Protein AF-K2MQK2-F1 (afdb_monomer)

Foldseek 3Di:
DDPDPDWDKDWDWDADPDPRDIDIDIDTPVVVVVVVVVLVVLLVQVLVCQQQVDCPPPGPDNCVVLPVDPGRDDPVPPDWGFWQDDDDQWRATSSNDFIKGWWDDWDQDPVRNIDIDFDDPGTDIGGDQDDPPPDRPNVCVVAWDKDKDKDFAADQDPDDWDFDDFQFDPDPVSHTAWGWTAHNQQWIFIDHPPGDDTDPDGHDHGDIWMWMWIDHNVDTFIDINNPTPPD

Mean predicted aligned error: 7.75 Å

Nearest PDB structures (foldseek):
  1wcs-assembly1_A  TM=8.989E-01  e=2.215E-12  Trypanosoma rangeli
  1n1y-assembly1_A  TM=8.918E-01  e=2.215E-12  Trypanosoma rangeli
  2fhr-assembly1_A  TM=9.034E-01  e=7.744E-12  Trypanosoma rangeli
  1ms5-assembly1_A  TM=8.932E-01  e=1.409E-11  Trypanosoma cruzi
  1ms5-assembly2_B  TM=8.802E-01  e=1.659E-11  Trypanosoma cruzi

InterPro domains:
  IPR013320 Concanavalin A-like lectin/glucanase domain superfamily [SSF49899] (69-225)
  IPR036278 Sialidase superfamily [SSF50939] (5-59)
  IPR055239 Trans-sialidase, C-terminal domain [PF22925] (74-229)

Solvent-accessible surface area (backbone atoms only — not comparable to full-atom values): 13869 Å² total; per-residue (Å²): 132,90,85,86,76,90,76,53,71,51,76,44,83,43,74,48,81,90,84,77,47,72,46,81,46,79,44,77,37,63,72,57,48,55,51,49,52,53,51,54,48,49,45,55,47,51,44,55,28,35,49,56,24,45,89,72,62,89,59,96,48,57,37,30,84,59,54,72,37,92,45,65,39,86,54,84,90,62,77,71,44,76,38,58,50,63,56,98,49,38,39,35,25,75,66,70,62,74,52,24,45,47,37,64,45,66,43,77,40,92,93,35,62,36,41,73,47,64,49,70,87,72,29,48,74,46,71,74,46,65,93,55,77,96,59,49,92,42,56,59,61,84,56,46,44,75,50,76,47,79,46,63,48,78,71,74,46,92,69,62,69,43,83,74,52,70,46,61,46,97,50,99,78,49,46,70,54,35,36,38,26,38,31,58,89,29,29,35,31,51,43,28,97,89,38,89,51,77,45,91,53,73,62,56,76,71,43,77,42,44,40,36,45,34,39,46,92,87,49,74,46,49,30,50,71,85,44,74,53,79,124

Structure (mmCIF, N/CA/C/O backbone):
data_AF-K2MQK2-F1
#
_entry.id   AF-K2MQK2-F1
#
loop_
_atom_site.group_PDB
_atom_site.id
_atom_site.type_symbol
_atom_site.label_atom_id
_atom_site.label_alt_id
_atom_site.label_comp_id
_atom_site.label_asym_id
_atom_site.label_entity_id
_atom_site.label_seq_id
_atom_site.pdbx_PDB_ins_code
_atom_site.Cartn_x
_atom_site.Cartn_y
_atom_site.Cartn_z
_atom_site.occupancy
_atom_site.B_iso_or_equiv
_atom_site.auth_seq_id
_atom_site.auth_comp_id
_atom_site.auth_asym_id
_atom_site.auth_atom_id
_atom_site.pdbx_PDB_model_num
ATOM 1 N N . MET A 1 1 ? 8.437 -21.815 -26.701 1.00 40.88 1 MET A N 1
ATOM 2 C CA . MET A 1 1 ? 9.312 -20.717 -27.166 1.00 40.88 1 MET A CA 1
ATOM 3 C C . MET A 1 1 ? 10.737 -21.080 -26.789 1.00 40.88 1 MET A C 1
ATOM 5 O O . MET A 1 1 ? 10.954 -21.459 -25.647 1.00 40.88 1 MET A O 1
ATOM 9 N N . GLN A 1 2 ? 11.667 -21.089 -27.746 1.00 38.69 2 GLN A N 1
ATOM 10 C CA . GLN A 1 2 ? 13.080 -21.373 -27.474 1.00 38.69 2 GLN A CA 1
ATOM 11 C C . GLN A 1 2 ? 13.675 -20.199 -26.679 1.00 38.69 2 GLN A C 1
ATOM 13 O O . GLN A 1 2 ? 13.855 -19.118 -27.234 1.00 38.69 2 GLN A O 1
ATOM 18 N N . SER A 1 3 ? 13.936 -20.394 -25.384 1.00 54.84 3 SER A N 1
ATOM 19 C CA . SER A 1 3 ? 14.594 -19.396 -24.534 1.00 54.84 3 SER A CA 1
ATOM 20 C C . SER A 1 3 ? 16.089 -19.357 -24.852 1.00 54.84 3 SER A C 1
ATOM 22 O O . SER A 1 3 ? 16.749 -20.396 -24.784 1.00 54.84 3 SER A O 1
ATOM 24 N N . GLY A 1 4 ? 16.634 -18.183 -25.176 1.00 57.72 4 GLY A N 1
ATOM 25 C CA . GLY A 1 4 ? 18.089 -18.018 -25.317 1.00 57.72 4 GLY A CA 1
ATOM 26 C C . GLY A 1 4 ? 18.566 -16.852 -26.186 1.00 57.72 4 GLY A C 1
ATOM 27 O O . GLY A 1 4 ? 19.713 -16.448 -26.048 1.00 57.72 4 GLY A O 1
ATOM 28 N N . ASN A 1 5 ? 17.708 -16.277 -27.038 1.00 64.31 5 ASN A N 1
ATOM 29 C CA . ASN A 1 5 ? 18.081 -15.189 -27.962 1.00 64.31 5 ASN A CA 1
ATOM 30 C C . ASN A 1 5 ? 17.196 -13.936 -27.839 1.00 64.31 5 ASN A C 1
ATOM 32 O O . ASN A 1 5 ? 17.118 -13.130 -28.765 1.00 64.31 5 ASN A O 1
ATOM 36 N N . GLU A 1 6 ? 16.521 -13.758 -26.705 1.00 74.88 6 GLU A N 1
ATOM 37 C CA . GLU A 1 6 ? 15.695 -12.577 -26.448 1.00 74.88 6 GLU A CA 1
ATOM 38 C C . GLU A 1 6 ? 16.598 -11.345 -26.299 1.00 74.88 6 GLU A C 1
ATOM 40 O O . GLU A 1 6 ? 17.294 -11.176 -25.298 1.00 74.88 6 GLU A O 1
ATOM 45 N N . LYS A 1 7 ? 16.606 -10.493 -27.325 1.00 85.88 7 LYS A N 1
ATOM 46 C CA . LYS A 1 7 ? 17.333 -9.223 -27.348 1.00 85.88 7 LYS A CA 1
ATOM 47 C C . LYS A 1 7 ? 16.320 -8.091 -27.421 1.00 85.88 7 LYS A C 1
ATOM 49 O O . LYS A 1 7 ? 15.425 -8.126 -28.260 1.00 85.88 7 LYS A O 1
ATOM 54 N N . LEU A 1 8 ? 16.490 -7.081 -26.574 1.00 90.81 8 LEU A N 1
ATOM 55 C CA . LEU A 1 8 ? 15.747 -5.830 -26.671 1.00 90.81 8 LEU A CA 1
ATOM 56 C C . LEU A 1 8 ? 16.677 -4.749 -27.206 1.00 90.81 8 LEU A C 1
ATOM 58 O O . LEU A 1 8 ? 17.785 -4.553 -26.698 1.00 90.81 8 LEU A O 1
ATOM 62 N N . SER A 1 9 ? 16.199 -4.043 -28.217 1.00 92.31 9 SER A N 1
ATOM 63 C CA . SER A 1 9 ? 16.873 -2.892 -28.792 1.00 92.31 9 SER A CA 1
ATOM 64 C C . SER A 1 9 ? 15.888 -1.747 -28.908 1.00 92.31 9 SER A C 1
ATOM 66 O O . SER A 1 9 ? 14.716 -1.964 -29.208 1.00 92.31 9 SER A O 1
ATOM 68 N N . VAL A 1 10 ? 16.380 -0.533 -28.694 1.00 93.81 10 VAL A N 1
ATOM 69 C CA . VAL A 1 10 ? 15.631 0.695 -28.957 1.00 93.81 10 VAL A CA 1
ATOM 70 C C . VAL A 1 10 ? 16.298 1.442 -30.103 1.00 93.81 10 VAL A C 1
ATOM 72 O O . VAL A 1 10 ? 17.527 1.518 -30.163 1.00 93.81 10 VAL A O 1
ATOM 75 N N . LEU A 1 11 ? 15.483 1.967 -31.013 1.00 95.44 11 LEU A N 1
ATOM 76 C CA . LEU A 1 11 ? 15.891 2.906 -32.050 1.00 95.44 11 LEU A CA 1
ATOM 77 C C . LEU A 1 11 ? 15.248 4.247 -31.709 1.00 95.44 11 LEU A C 1
ATOM 79 O O . LEU A 1 11 ? 14.024 4.319 -31.622 1.00 95.44 11 LEU A O 1
ATOM 83 N N . TYR A 1 12 ? 16.052 5.279 -31.478 1.00 93.12 12 TYR A N 1
ATOM 84 C CA . TYR A 1 12 ? 15.538 6.600 -31.125 1.00 93.12 12 TYR A CA 1
ATOM 85 C C . TYR A 1 12 ? 16.256 7.712 -31.885 1.00 93.12 12 TYR A C 1
ATOM 87 O O . TYR A 1 12 ? 17.397 7.560 -32.330 1.00 93.12 12 TYR A O 1
ATOM 95 N N . GLU A 1 13 ? 15.557 8.832 -32.039 1.00 93.50 13 GLU A N 1
ATOM 96 C CA . GLU A 1 13 ? 16.098 10.049 -32.628 1.00 93.50 13 GLU A CA 1
ATOM 97 C C . GLU A 1 13 ? 17.027 10.745 -31.639 1.00 93.50 13 GLU A C 1
ATOM 99 O O . GLU A 1 13 ? 16.679 10.993 -30.485 1.00 93.50 13 GLU A O 1
ATOM 104 N N . ASN A 1 14 ? 18.213 11.103 -32.105 1.00 89.31 14 ASN A N 1
ATOM 105 C CA . ASN A 1 14 ? 19.164 11.901 -31.364 1.00 89.31 14 ASN A CA 1
ATOM 106 C C . ASN A 1 14 ? 19.427 13.191 -32.143 1.00 89.31 14 ASN A C 1
ATOM 108 O O . ASN A 1 14 ? 19.855 13.186 -33.299 1.00 89.31 14 ASN A O 1
ATOM 112 N N . LYS A 1 15 ? 19.113 14.317 -31.508 1.00 88.62 15 LYS A N 1
ATOM 113 C CA . LYS A 1 15 ? 19.290 15.633 -32.108 1.00 88.62 15 LYS A CA 1
ATOM 114 C C . LYS A 1 15 ? 20.768 16.005 -32.078 1.00 88.62 15 LYS A C 1
ATOM 116 O O . LYS A 1 15 ? 21.394 16.006 -31.018 1.00 88.62 15 LYS A O 1
ATOM 121 N N . LYS A 1 16 ? 21.328 16.362 -33.230 1.00 77.50 16 LYS A N 1
ATOM 122 C CA . LYS A 1 16 ? 22.690 16.888 -33.322 1.00 77.50 16 LYS A CA 1
ATOM 123 C C . LYS A 1 16 ? 22.647 18.410 -33.223 1.00 77.50 16 LYS A C 1
ATOM 125 O O . LYS A 1 16 ? 22.126 19.076 -34.103 1.00 77.50 16 LYS A O 1
ATOM 130 N N . GLY A 1 17 ? 23.225 18.965 -32.159 1.00 75.06 17 GLY A N 1
ATOM 131 C CA . GLY A 1 17 ? 23.465 20.407 -32.040 1.00 75.06 17 GLY A CA 1
ATOM 132 C C . GLY A 1 17 ? 22.227 21.306 -32.213 1.00 75.06 17 GLY A C 1
ATOM 133 O O . GLY A 1 17 ? 21.091 20.920 -31.927 1.00 75.06 17 GLY A O 1
ATOM 134 N N . GLY A 1 18 ? 22.477 22.554 -32.628 1.00 76.00 18 GLY A N 1
ATOM 135 C CA . GLY A 1 18 ? 21.464 23.609 -32.778 1.00 76.00 18 GLY A CA 1
ATOM 136 C C . GLY A 1 18 ? 20.919 23.803 -34.198 1.00 76.00 18 GLY A C 1
ATOM 137 O O . GLY A 1 18 ? 20.018 24.615 -34.375 1.00 76.00 18 GLY A O 1
ATOM 138 N N . ASP A 1 19 ? 21.433 23.079 -35.196 1.00 82.31 19 ASP A N 1
ATOM 139 C CA . ASP A 1 19 ? 21.073 23.247 -36.616 1.00 82.31 19 ASP A CA 1
ATOM 140 C C . ASP A 1 19 ? 19.785 22.507 -37.031 1.00 82.31 19 ASP A C 1
ATOM 142 O O . ASP A 1 19 ? 19.350 22.600 -38.176 1.00 82.31 19 ASP A O 1
ATOM 146 N N . GLY A 1 20 ? 19.154 21.788 -36.097 1.00 80.12 20 GLY A N 1
ATOM 147 C CA . GLY A 1 20 ? 17.906 21.064 -36.337 1.00 80.12 20 GLY A CA 1
ATOM 148 C C . GLY A 1 20 ? 18.082 19.699 -37.005 1.00 80.12 20 GLY A C 1
ATOM 149 O O . GLY A 1 20 ? 17.079 19.076 -37.348 1.00 80.12 20 GLY A O 1
ATOM 150 N N . SER A 1 21 ? 19.313 19.210 -37.168 1.00 87.12 21 SER A N 1
ATOM 151 C CA . SER A 1 21 ? 19.575 17.878 -37.713 1.00 87.12 21 SER A CA 1
ATOM 152 C C . SER A 1 21 ? 19.356 16.761 -36.676 1.00 87.12 21 SER A C 1
ATOM 154 O O . SER A 1 21 ? 19.614 16.919 -35.480 1.00 87.12 21 SER A O 1
ATOM 156 N N . TYR A 1 22 ? 18.881 15.600 -37.139 1.00 89.00 22 TYR A N 1
ATOM 157 C CA . TYR A 1 22 ? 18.666 14.399 -36.322 1.00 89.00 22 TYR A CA 1
ATOM 158 C C . TYR A 1 22 ? 19.424 13.210 -36.913 1.00 89.00 22 TYR A C 1
ATOM 160 O O . TYR A 1 22 ? 19.579 13.094 -38.130 1.00 89.00 22 TYR A O 1
ATOM 168 N N . ASN A 1 23 ? 19.885 12.301 -36.058 1.00 90.25 23 ASN A N 1
ATOM 169 C CA . ASN A 1 23 ? 20.295 10.960 -36.460 1.00 90.25 23 ASN A CA 1
ATOM 170 C C . ASN A 1 23 ? 19.531 9.896 -35.670 1.00 90.25 23 ASN A C 1
ATOM 172 O O . ASN A 1 23 ? 18.962 10.171 -34.620 1.00 90.25 23 ASN A O 1
ATOM 176 N N . LEU A 1 24 ? 19.523 8.669 -36.184 1.00 93.25 24 LEU A N 1
ATOM 177 C CA . LEU A 1 24 ? 18.951 7.528 -35.481 1.00 93.25 24 LEU A CA 1
ATOM 178 C C . LEU A 1 24 ? 20.054 6.773 -34.743 1.00 93.25 24 LEU A C 1
ATOM 180 O O . LEU A 1 24 ? 21.113 6.492 -35.311 1.00 93.25 24 LEU A O 1
ATOM 184 N N . VAL A 1 25 ? 19.798 6.445 -33.480 1.00 93.75 25 VAL A N 1
ATOM 185 C CA . VAL A 1 25 ? 20.704 5.679 -32.624 1.00 93.75 25 VAL A CA 1
ATOM 186 C C . VAL A 1 25 ? 20.023 4.375 -32.241 1.00 93.75 25 VAL A C 1
ATOM 188 O O . VAL A 1 25 ? 18.919 4.379 -31.699 1.00 93.75 25 VAL A O 1
ATOM 191 N N . ALA A 1 26 ? 20.692 3.259 -32.524 1.00 93.50 26 ALA A N 1
ATOM 192 C CA . ALA A 1 26 ? 20.274 1.934 -32.089 1.00 93.50 26 ALA A CA 1
ATOM 193 C C . ALA A 1 26 ? 21.087 1.522 -30.856 1.00 93.50 26 ALA A C 1
ATOM 195 O O . ALA A 1 26 ? 22.317 1.492 -30.907 1.00 93.50 26 ALA A O 1
ATOM 196 N N . VAL A 1 27 ? 20.409 1.185 -29.759 1.00 93.62 27 VAL A N 1
ATOM 197 C CA . VAL A 1 27 ? 21.047 0.733 -28.514 1.00 93.62 27 VAL A CA 1
ATOM 198 C C . VAL A 1 27 ? 20.525 -0.645 -28.143 1.00 93.62 27 VAL A C 1
ATOM 200 O O . VAL A 1 27 ? 19.318 -0.884 -28.134 1.00 93.62 27 VAL A O 1
ATOM 203 N N . HIS A 1 28 ? 21.442 -1.553 -27.815 1.00 92.75 28 HIS A N 1
ATOM 204 C CA . HIS A 1 28 ? 21.108 -2.834 -27.204 1.00 92.75 28 HIS A CA 1
ATOM 205 C C . HIS A 1 28 ? 20.912 -2.651 -25.701 1.00 92.75 28 HIS A C 1
ATOM 207 O O . HIS A 1 28 ? 21.790 -2.148 -25.005 1.00 92.75 28 HIS A O 1
ATOM 213 N N . LEU A 1 29 ? 19.764 -3.082 -25.192 1.00 92.31 29 LEU A N 1
ATOM 214 C CA . LEU A 1 29 ? 19.361 -2.879 -23.804 1.00 92.31 29 LEU A CA 1
ATOM 215 C C . LEU A 1 29 ? 19.632 -4.120 -22.943 1.00 92.31 29 LEU A C 1
ATOM 217 O O . LEU A 1 29 ? 18.801 -4.487 -22.119 1.00 92.31 29 LEU A O 1
ATOM 221 N N . THR A 1 30 ? 20.778 -4.780 -23.129 1.00 89.50 30 THR A N 1
ATOM 222 C CA . THR A 1 30 ? 21.091 -6.081 -22.507 1.00 89.50 30 THR A CA 1
ATOM 223 C C . THR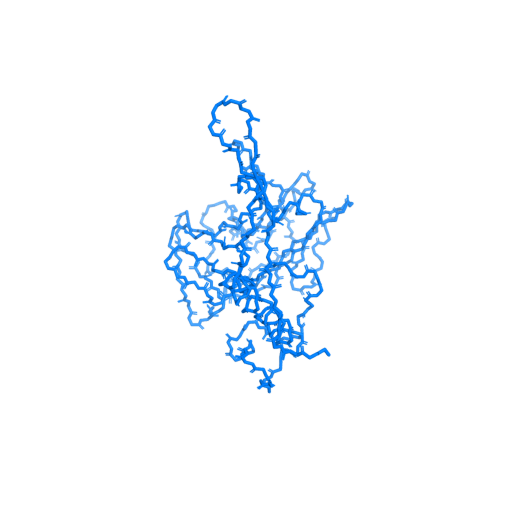 A 1 30 ? 20.898 -6.077 -20.987 1.00 89.50 30 THR A C 1
ATOM 225 O O . THR A 1 30 ? 20.186 -6.925 -20.461 1.00 89.50 30 THR A O 1
ATOM 228 N N . GLU A 1 31 ? 21.437 -5.080 -20.279 1.00 88.50 31 GLU A N 1
ATOM 229 C CA . GLU A 1 31 ? 21.265 -4.964 -18.821 1.00 88.50 31 GLU A CA 1
ATOM 230 C C . GLU A 1 31 ? 19.805 -4.711 -18.417 1.00 88.50 31 GLU A C 1
ATOM 232 O O . GLU A 1 31 ? 19.324 -5.239 -17.414 1.00 88.50 31 GLU A O 1
ATOM 237 N N . LYS A 1 32 ? 19.061 -3.926 -19.211 1.00 91.56 32 LYS A N 1
ATOM 238 C CA . LYS A 1 32 ? 17.641 -3.667 -18.939 1.00 91.56 32 LYS A CA 1
ATOM 239 C C . LYS A 1 32 ? 16.798 -4.915 -19.169 1.00 91.56 32 LYS A C 1
ATOM 241 O O . LYS A 1 32 ? 15.849 -5.117 -18.425 1.00 91.56 32 LYS A O 1
ATOM 246 N N . VAL A 1 33 ? 17.143 -5.755 -20.147 1.00 91.50 33 VAL A N 1
ATOM 247 C CA . VAL A 1 33 ? 16.468 -7.042 -20.380 1.00 91.50 33 VAL A CA 1
ATOM 248 C C . VAL A 1 33 ? 16.611 -7.951 -19.173 1.00 91.50 33 VAL A C 1
ATOM 250 O O . VAL A 1 33 ? 15.608 -8.493 -18.716 1.00 91.50 33 VAL A O 1
ATOM 253 N N . GLU A 1 34 ? 17.818 -8.089 -18.627 1.00 91.00 34 GLU A N 1
ATOM 254 C CA . GLU A 1 34 ? 18.020 -8.910 -17.431 1.00 91.00 34 GLU A CA 1
ATOM 255 C C . GLU A 1 34 ? 17.235 -8.352 -16.242 1.00 91.00 34 GLU A C 1
ATOM 257 O O . GLU A 1 34 ? 16.502 -9.092 -15.584 1.00 91.00 34 GLU A O 1
ATOM 262 N N . ARG A 1 35 ? 17.232 -7.027 -16.055 1.00 93.56 35 ARG A N 1
ATOM 263 C CA . ARG A 1 35 ? 16.394 -6.400 -15.027 1.00 93.56 35 ARG A CA 1
ATOM 264 C C . ARG A 1 35 ? 14.893 -6.641 -15.242 1.00 93.56 35 ARG A C 1
ATOM 266 O O . ARG A 1 35 ? 14.179 -6.909 -14.280 1.00 93.56 35 ARG A O 1
ATOM 273 N N . ILE A 1 36 ? 14.398 -6.557 -16.477 1.00 93.38 36 ILE A N 1
ATOM 274 C CA . ILE A 1 36 ? 12.989 -6.832 -16.806 1.00 93.38 36 ILE A CA 1
ATOM 275 C C . ILE A 1 36 ? 12.646 -8.284 -16.469 1.00 93.38 36 ILE A C 1
ATOM 277 O O . ILE A 1 36 ? 11.616 -8.535 -15.847 1.00 93.38 36 ILE A O 1
ATOM 281 N N . LYS A 1 37 ? 13.517 -9.237 -16.821 1.00 92.50 37 LYS A N 1
ATOM 282 C CA . LYS A 1 37 ? 13.325 -10.654 -16.490 1.00 92.50 37 LYS A CA 1
ATOM 283 C C . LYS A 1 37 ? 13.254 -10.874 -14.981 1.00 92.50 37 LYS A C 1
ATOM 285 O O . LYS A 1 37 ? 12.376 -11.605 -14.533 1.00 92.50 37 LYS A O 1
ATOM 290 N N . GLU A 1 38 ? 14.124 -10.234 -14.200 1.00 92.75 38 GLU A N 1
ATOM 291 C CA . GLU A 1 38 ? 14.080 -10.301 -12.732 1.00 92.75 38 GLU A CA 1
ATOM 292 C C . GLU A 1 38 ? 12.752 -9.787 -12.170 1.00 92.75 38 GLU A C 1
ATOM 294 O O . GLU A 1 38 ? 12.142 -10.449 -11.330 1.00 92.75 38 GLU A O 1
ATOM 299 N N . VAL A 1 39 ? 12.294 -8.624 -12.643 1.00 94.81 39 VAL A N 1
ATOM 300 C CA . VAL A 1 39 ? 11.049 -7.992 -12.184 1.00 94.81 39 VAL A CA 1
ATOM 301 C C . VAL A 1 39 ? 9.840 -8.857 -12.546 1.00 94.81 39 VAL A C 1
ATOM 303 O O . VAL A 1 39 ? 9.061 -9.211 -11.665 1.00 94.81 39 VAL A O 1
ATOM 306 N N . VAL A 1 40 ? 9.725 -9.283 -13.807 1.00 95.12 40 VAL A N 1
ATOM 307 C CA . VAL A 1 40 ? 8.618 -10.133 -14.283 1.00 95.12 40 VAL A CA 1
ATOM 308 C C . VAL A 1 40 ? 8.609 -11.482 -13.566 1.00 95.12 40 VAL A C 1
ATOM 310 O O . VAL A 1 40 ? 7.548 -11.981 -13.189 1.00 95.12 40 VAL A O 1
ATOM 313 N N . LYS A 1 41 ? 9.788 -12.071 -13.334 1.00 94.00 41 LYS A N 1
ATOM 314 C CA . LYS A 1 41 ? 9.908 -13.297 -12.542 1.00 94.00 41 LYS A CA 1
ATOM 315 C C . LYS A 1 41 ? 9.418 -13.071 -11.114 1.00 94.00 41 LYS A C 1
ATOM 317 O O . LYS A 1 41 ? 8.636 -13.877 -10.622 1.00 94.00 41 LYS A O 1
ATOM 322 N N . LYS A 1 42 ? 9.828 -11.974 -10.468 1.00 93.44 42 LYS A N 1
ATOM 323 C CA . LYS A 1 42 ? 9.387 -11.645 -9.109 1.00 93.44 42 LYS A CA 1
ATOM 324 C C . LYS A 1 42 ? 7.869 -11.479 -9.029 1.00 93.44 42 LYS A C 1
ATOM 326 O O . LYS A 1 42 ? 7.278 -12.017 -8.100 1.00 93.44 42 LYS A O 1
ATOM 331 N N . TRP A 1 43 ? 7.246 -10.797 -9.992 1.00 95.12 43 TRP A N 1
ATOM 332 C CA . TRP A 1 43 ? 5.786 -10.654 -10.050 1.00 95.12 43 TRP A CA 1
ATOM 333 C C . TRP A 1 43 ? 5.094 -12.009 -10.135 1.00 95.12 43 TRP A C 1
ATOM 335 O O . TRP A 1 43 ? 4.253 -12.319 -9.302 1.00 95.12 43 TRP A O 1
ATOM 345 N N . LYS A 1 44 ? 5.527 -12.864 -11.068 1.00 94.00 44 LYS A N 1
ATOM 346 C CA . LYS A 1 44 ? 4.962 -14.206 -11.240 1.00 94.00 44 LYS A CA 1
ATOM 347 C C . LYS A 1 44 ? 5.109 -15.077 -9.988 1.00 94.00 44 LYS A C 1
ATOM 349 O O . LYS A 1 44 ? 4.171 -15.791 -9.621 1.00 94.00 44 LYS A O 1
ATOM 354 N N . ASP A 1 45 ? 6.286 -15.051 -9.366 1.00 91.94 45 ASP A N 1
ATOM 355 C CA . ASP A 1 45 ? 6.575 -15.834 -8.163 1.00 91.94 45 ASP A CA 1
ATOM 356 C C . ASP A 1 45 ? 5.726 -15.334 -6.979 1.00 91.94 45 ASP A C 1
ATOM 358 O O . ASP A 1 45 ? 5.146 -16.146 -6.255 1.00 91.94 45 ASP A O 1
ATOM 362 N N . LEU A 1 46 ? 5.595 -14.010 -6.816 1.00 92.50 46 LEU A N 1
ATOM 363 C CA . LEU A 1 46 ? 4.782 -13.394 -5.766 1.00 92.50 46 LEU A CA 1
ATOM 364 C C . LEU A 1 46 ? 3.285 -13.659 -5.972 1.00 92.50 46 LEU A C 1
ATOM 366 O O . LEU A 1 46 ? 2.622 -14.087 -5.028 1.00 92.50 46 LEU A O 1
ATOM 370 N N . ASP A 1 47 ? 2.777 -13.502 -7.196 1.00 93.62 47 ASP A N 1
ATOM 371 C CA . ASP A 1 47 ? 1.390 -13.811 -7.554 1.00 93.62 47 ASP A CA 1
ATOM 372 C C . ASP A 1 47 ? 1.043 -15.259 -7.208 1.00 93.62 47 ASP A C 1
ATOM 374 O O . ASP A 1 47 ? 0.066 -15.537 -6.511 1.00 93.62 47 ASP A O 1
ATOM 378 N N . SER A 1 48 ? 1.884 -16.198 -7.646 1.00 91.44 48 SER A N 1
ATOM 379 C CA . SER A 1 48 ? 1.678 -17.629 -7.399 1.00 91.44 48 SER A CA 1
ATOM 380 C C . SER A 1 48 ? 1.689 -17.951 -5.899 1.00 91.44 48 SER A C 1
ATOM 382 O O . SER A 1 48 ? 0.883 -18.754 -5.410 1.00 91.44 48 SER A O 1
ATOM 384 N N . ALA A 1 49 ? 2.586 -17.312 -5.143 1.00 89.75 49 ALA A N 1
ATOM 385 C CA . ALA A 1 49 ? 2.695 -17.498 -3.700 1.00 89.75 49 ALA A CA 1
ATOM 386 C C . ALA A 1 49 ? 1.501 -16.894 -2.937 1.00 89.75 49 ALA A C 1
ATOM 388 O O . ALA A 1 49 ? 1.038 -17.482 -1.961 1.00 89.75 49 ALA A O 1
ATOM 389 N N . LEU A 1 50 ? 0.964 -15.758 -3.380 1.00 90.88 50 LEU A N 1
ATOM 390 C CA . LEU A 1 50 ? -0.217 -15.113 -2.792 1.00 90.88 50 LEU A CA 1
ATOM 391 C C . LEU A 1 50 ? -1.518 -15.859 -3.129 1.00 90.88 50 LEU A C 1
ATOM 393 O O . LEU A 1 50 ? -2.362 -16.067 -2.255 1.00 90.88 50 LEU A O 1
ATOM 397 N N . GLN A 1 51 ? -1.663 -16.332 -4.368 1.00 91.44 51 GLN A N 1
ATOM 398 C CA . GLN A 1 51 ? -2.830 -17.103 -4.805 1.00 91.44 51 GLN A CA 1
ATOM 399 C C . GLN A 1 51 ? -2.927 -18.470 -4.122 1.00 91.44 51 GLN A C 1
ATOM 401 O O . GLN A 1 51 ? -4.027 -18.952 -3.860 1.00 91.44 51 GLN A O 1
ATOM 406 N N . SER A 1 52 ? -1.793 -19.120 -3.858 1.00 86.88 52 SER A N 1
ATOM 407 C CA . SER A 1 52 ? -1.786 -20.389 -3.125 1.00 86.88 52 SER A CA 1
ATOM 408 C C . SER A 1 52 ? -1.848 -20.173 -1.615 1.00 86.88 52 SER A C 1
ATOM 410 O O . SER A 1 52 ? -2.558 -20.908 -0.932 1.00 86.88 52 SER A O 1
ATOM 412 N N . CYS A 1 53 ? -1.101 -19.188 -1.099 1.00 84.19 53 CYS A N 1
ATOM 413 C CA . CYS A 1 53 ? -0.911 -18.887 0.321 1.00 84.19 53 CYS A CA 1
ATOM 414 C C . CYS A 1 53 ? -0.834 -20.140 1.219 1.00 84.19 53 CYS A C 1
ATOM 416 O O . CYS A 1 53 ? -1.406 -20.222 2.315 1.00 84.19 53 CYS A O 1
ATOM 418 N N . SER A 1 54 ? -0.158 -21.173 0.723 1.00 74.19 54 SER A N 1
ATOM 419 C CA . SER A 1 54 ? -0.075 -22.466 1.394 1.00 74.19 54 SER A CA 1
ATOM 420 C C . SER A 1 54 ? 1.216 -22.559 2.204 1.00 74.19 54 SER A C 1
ATOM 422 O O . SER A 1 54 ? 2.208 -21.908 1.889 1.00 74.19 54 SER A O 1
ATOM 424 N N . SER A 1 55 ? 1.217 -23.366 3.266 1.00 59.34 55 SER A N 1
ATOM 425 C CA . SER A 1 55 ? 2.426 -23.654 4.056 1.00 59.34 55 SER A CA 1
ATOM 426 C C . SER A 1 55 ? 3.421 -24.545 3.312 1.00 59.34 55 SER A C 1
ATOM 428 O O . SER A 1 55 ? 4.552 -24.713 3.759 1.00 59.34 55 SER A O 1
ATOM 430 N N . VAL A 1 56 ? 3.006 -25.127 2.185 1.00 53.72 56 VAL A N 1
ATOM 431 C CA . VAL A 1 56 ? 3.836 -25.963 1.324 1.00 53.72 56 VAL A CA 1
ATOM 432 C C . VAL A 1 56 ? 4.402 -25.060 0.232 1.00 53.72 56 VAL A C 1
ATOM 434 O O . VAL A 1 56 ? 3.842 -24.927 -0.853 1.00 53.72 56 VAL A O 1
ATOM 437 N N . SER A 1 57 ? 5.496 -24.367 0.552 1.00 51.28 57 SER A N 1
ATOM 438 C CA . SER A 1 57 ? 6.194 -23.477 -0.377 1.00 51.28 57 SER A CA 1
ATOM 439 C C . SER A 1 57 ? 6.752 -24.269 -1.566 1.00 51.28 57 SER A C 1
ATOM 441 O O . SER A 1 57 ? 7.875 -24.762 -1.525 1.00 51.28 57 SER A O 1
ATOM 443 N N . SER A 1 58 ? 5.980 -24.388 -2.649 1.00 48.50 58 SER A N 1
ATOM 444 C CA . SER A 1 58 ? 6.479 -24.903 -3.934 1.00 48.50 58 SER A CA 1
ATOM 445 C C . SER A 1 58 ? 7.232 -23.830 -4.744 1.00 48.50 58 SER A C 1
ATOM 447 O O . SER A 1 58 ? 7.704 -24.117 -5.844 1.00 48.50 58 SER A O 1
ATOM 449 N N . GLY A 1 59 ? 7.317 -22.597 -4.230 1.00 53.62 59 GLY A N 1
ATOM 450 C CA . GLY A 1 59 ? 7.939 -21.445 -4.883 1.00 53.62 59 GLY A CA 1
ATOM 451 C C . GLY A 1 59 ? 9.180 -20.921 -4.156 1.00 53.62 59 GLY A C 1
ATOM 452 O O . GLY A 1 59 ? 9.521 -21.348 -3.057 1.00 53.62 59 GLY A O 1
ATOM 453 N N . THR A 1 60 ? 9.852 -19.961 -4.787 1.00 57.75 60 THR A N 1
ATOM 454 C CA . THR A 1 60 ? 11.018 -19.214 -4.274 1.00 57.75 60 THR A CA 1
ATOM 455 C C . THR A 1 60 ? 10.659 -18.211 -3.167 1.00 57.75 60 THR A C 1
ATOM 457 O O . THR A 1 60 ? 11.553 -17.715 -2.480 1.00 57.75 60 THR A O 1
ATOM 460 N N . VAL A 1 61 ? 9.369 -17.902 -2.981 1.00 67.25 61 VAL A N 1
ATOM 461 C CA . VAL A 1 61 ? 8.867 -16.902 -2.028 1.00 67.25 61 VAL A CA 1
ATOM 462 C C . VAL A 1 61 ? 7.930 -17.560 -1.015 1.00 67.25 61 VAL A C 1
ATOM 464 O O . VAL A 1 61 ? 6.802 -17.919 -1.338 1.00 67.25 61 VAL A O 1
ATOM 467 N N . ASP A 1 62 ? 8.386 -17.667 0.232 1.00 73.69 62 ASP A N 1
ATOM 468 C CA . ASP A 1 62 ? 7.575 -18.151 1.351 1.00 73.69 62 ASP A CA 1
ATOM 469 C C . ASP A 1 62 ? 6.705 -17.019 1.927 1.00 73.69 62 ASP A C 1
ATOM 471 O O . ASP A 1 62 ? 7.063 -16.375 2.915 1.00 73.69 62 ASP A O 1
ATOM 475 N N . THR A 1 63 ? 5.585 -16.716 1.267 1.00 77.81 63 THR A N 1
ATOM 476 C CA . THR A 1 63 ? 4.641 -15.671 1.706 1.00 77.81 63 THR A CA 1
ATOM 477 C C . THR A 1 63 ? 3.972 -16.035 3.027 1.00 77.81 63 THR A C 1
ATOM 479 O O . THR A 1 63 ? 3.869 -15.185 3.911 1.00 77.81 63 THR A O 1
ATOM 482 N N . ARG A 1 64 ? 3.554 -17.295 3.207 1.00 74.50 64 ARG A N 1
ATOM 483 C CA . ARG A 1 64 ? 2.857 -17.743 4.421 1.00 74.50 64 ARG A CA 1
ATOM 484 C C . ARG A 1 64 ? 3.789 -17.834 5.626 1.00 74.50 64 ARG A C 1
ATOM 486 O O . ARG A 1 64 ? 3.416 -17.363 6.694 1.00 74.50 64 ARG A O 1
ATOM 493 N N . GLY A 1 65 ? 4.991 -18.387 5.479 1.00 73.56 65 GLY A N 1
ATOM 494 C CA . GLY A 1 65 ? 5.973 -18.445 6.566 1.00 73.56 65 GLY A CA 1
ATOM 495 C C . GLY A 1 65 ? 6.512 -17.068 6.945 1.00 73.56 65 GLY A C 1
ATOM 496 O O . GLY A 1 65 ? 6.792 -16.819 8.116 1.00 73.56 65 GLY A O 1
ATOM 497 N N . LYS A 1 66 ? 6.545 -16.124 5.996 1.00 78.44 66 LYS A N 1
ATOM 498 C CA . LYS A 1 66 ? 6.748 -14.705 6.314 1.00 78.44 66 LYS A CA 1
ATOM 499 C C . LYS A 1 66 ? 5.525 -14.064 6.968 1.00 78.44 66 LYS A C 1
ATOM 501 O O . LYS A 1 66 ? 5.692 -13.067 7.647 1.00 78.44 66 LYS A O 1
ATOM 506 N N . GLY A 1 67 ? 4.329 -14.642 6.838 1.00 79.62 67 GLY A N 1
ATOM 507 C CA . GLY A 1 67 ? 3.058 -14.138 7.377 1.00 79.62 67 GLY A CA 1
ATOM 508 C C . GLY A 1 67 ? 2.393 -13.065 6.507 1.00 79.62 67 GLY A C 1
ATOM 509 O O . GLY A 1 67 ? 1.566 -12.297 6.993 1.00 79.62 67 GLY A O 1
ATOM 510 N N . MET A 1 68 ? 2.783 -12.973 5.235 1.00 86.38 68 MET A N 1
ATOM 511 C CA . MET A 1 68 ? 2.269 -12.006 4.260 1.00 86.38 68 MET A CA 1
ATOM 512 C C . MET A 1 68 ? 0.808 -12.288 3.879 1.00 86.38 68 MET A C 1
ATOM 514 O O . MET A 1 68 ? 0.137 -11.427 3.322 1.00 86.38 68 MET A O 1
ATOM 518 N N . CYS A 1 69 ? 0.314 -13.496 4.151 1.00 86.19 69 CYS A N 1
ATOM 519 C CA . CYS A 1 69 ? -1.056 -13.902 3.879 1.00 86.19 69 CYS A CA 1
ATOM 520 C C . CYS A 1 69 ? -1.477 -15.030 4.842 1.00 86.19 69 CYS A C 1
ATOM 522 O O . CYS A 1 69 ? -0.648 -15.844 5.255 1.00 86.19 69 CYS A O 1
ATOM 524 N N . ASN A 1 70 ? -2.772 -15.094 5.173 1.00 81.56 70 ASN A N 1
ATOM 525 C CA . ASN A 1 70 ? -3.381 -16.167 5.984 1.00 81.56 70 ASN A CA 1
ATOM 526 C C . ASN A 1 70 ? -4.357 -17.051 5.185 1.00 81.56 70 ASN A C 1
ATOM 528 O O . ASN A 1 70 ? -4.897 -18.027 5.704 1.00 81.56 70 ASN A O 1
ATOM 532 N N . GLY A 1 71 ? -4.545 -16.740 3.906 1.00 84.12 71 GLY A N 1
ATOM 533 C CA . GLY A 1 71 ? -5.409 -17.434 2.963 1.00 84.12 71 GLY A CA 1
ATOM 534 C C . GLY A 1 71 ? -5.140 -16.922 1.552 1.00 84.12 71 GLY A C 1
ATOM 535 O O . GLY A 1 71 ? -4.321 -16.021 1.365 1.00 84.12 71 GLY A O 1
ATOM 536 N N . ARG A 1 72 ? -5.802 -17.516 0.557 1.00 88.75 72 ARG A N 1
ATOM 537 C CA . ARG A 1 72 ? -5.655 -17.121 -0.848 1.00 88.75 72 ARG A CA 1
ATOM 538 C C . ARG A 1 72 ? -5.943 -15.630 -1.021 1.00 88.75 72 ARG A C 1
ATOM 540 O O . ARG A 1 72 ? -7.022 -15.169 -0.663 1.00 88.75 72 ARG A O 1
ATOM 547 N N . VAL A 1 73 ? -4.998 -14.913 -1.618 1.00 89.94 73 VAL A N 1
ATOM 548 C CA . VAL A 1 73 ? -5.138 -13.492 -1.950 1.00 89.94 73 VAL A CA 1
ATOM 549 C C . VAL A 1 73 ? -5.451 -13.364 -3.445 1.00 89.94 73 VAL A C 1
ATOM 551 O O . VAL A 1 73 ? -4.741 -13.961 -4.262 1.00 89.94 73 VAL A O 1
ATOM 554 N N . PRO A 1 74 ? -6.504 -12.627 -3.840 1.00 90.88 74 PRO A N 1
ATOM 555 C CA . PRO A 1 74 ? -6.734 -12.277 -5.237 1.00 90.88 74 PRO A CA 1
ATOM 556 C C . PRO A 1 74 ? -5.597 -11.392 -5.753 1.00 90.88 74 PRO A C 1
ATOM 558 O O . PRO A 1 74 ? -5.290 -10.368 -5.151 1.00 90.88 74 PRO A O 1
ATOM 561 N N . THR A 1 75 ? -4.974 -11.781 -6.864 1.00 94.69 75 THR A N 1
ATOM 562 C CA . THR A 1 75 ? -3.873 -11.006 -7.464 1.00 94.69 75 THR A CA 1
ATOM 563 C C . THR A 1 75 ? -4.229 -10.406 -8.819 1.00 94.69 75 THR A C 1
ATOM 565 O O . THR A 1 75 ? -3.462 -9.633 -9.388 1.00 94.69 75 THR A O 1
ATOM 568 N N . GLU A 1 76 ? -5.420 -10.710 -9.339 1.00 94.62 76 GLU A N 1
ATOM 569 C CA . GLU A 1 76 ? -5.928 -10.025 -10.520 1.00 94.62 76 GLU A CA 1
ATOM 570 C C . GLU A 1 76 ? -6.067 -8.529 -10.211 1.00 94.62 76 GLU A C 1
ATOM 572 O O . GLU A 1 76 ? -6.761 -8.146 -9.271 1.00 94.62 76 GLU A O 1
ATOM 577 N N . ARG A 1 77 ? -5.383 -7.692 -11.004 1.00 93.94 77 ARG A N 1
ATOM 578 C CA . ARG A 1 77 ? -5.319 -6.227 -10.836 1.00 93.94 77 ARG A CA 1
ATOM 579 C C . ARG A 1 77 ? -4.715 -5.764 -9.500 1.00 93.94 77 ARG A C 1
ATOM 581 O O . ARG A 1 77 ? -4.895 -4.606 -9.132 1.00 93.94 77 ARG A O 1
ATOM 588 N N . LEU A 1 78 ? -3.972 -6.617 -8.794 1.00 95.19 78 LEU A N 1
ATOM 589 C CA . LEU A 1 78 ? -3.180 -6.196 -7.640 1.00 95.19 78 LEU A CA 1
ATOM 590 C C . LEU A 1 78 ? -1.957 -5.409 -8.127 1.00 95.19 78 LEU A C 1
ATOM 592 O O . LEU A 1 78 ? -1.140 -5.937 -8.875 1.00 95.19 78 LEU A O 1
ATOM 596 N N . VAL A 1 79 ? -1.853 -4.138 -7.732 1.00 94.00 79 VAL A N 1
ATOM 597 C CA . VAL A 1 79 ? -0.864 -3.208 -8.315 1.00 94.00 79 VAL A CA 1
ATOM 598 C C . VAL A 1 79 ? 0.323 -2.920 -7.394 1.00 94.00 79 VAL A C 1
ATOM 600 O O . VAL A 1 79 ? 1.386 -2.536 -7.866 1.00 94.00 79 VAL A O 1
ATOM 603 N N . GLY A 1 80 ? 0.160 -3.120 -6.090 1.00 94.69 80 GLY A N 1
ATOM 604 C CA . GLY A 1 80 ? 1.214 -2.910 -5.106 1.00 94.69 80 GLY A CA 1
ATOM 605 C C . GLY A 1 80 ? 0.893 -3.640 -3.812 1.00 94.69 80 GLY A C 1
ATOM 606 O O . GLY A 1 80 ? -0.272 -3.912 -3.510 1.00 94.69 80 GLY A O 1
ATOM 607 N N . PHE A 1 81 ? 1.923 -3.970 -3.042 1.00 95.44 81 PHE A N 1
ATOM 608 C CA . PHE A 1 81 ? 1.775 -4.703 -1.793 1.00 95.44 81 PHE A CA 1
ATOM 609 C C . PHE A 1 81 ? 2.877 -4.325 -0.802 1.00 95.44 81 PHE A C 1
ATOM 611 O O . PHE A 1 81 ? 4.049 -4.635 -1.004 1.00 95.44 81 PHE A O 1
ATOM 618 N N . LEU A 1 82 ? 2.491 -3.660 0.289 1.00 95.69 82 LEU A N 1
ATOM 619 C CA . LEU A 1 82 ? 3.391 -3.284 1.377 1.00 95.69 82 LEU A CA 1
ATOM 620 C C . LEU A 1 82 ? 3.355 -4.355 2.471 1.00 95.69 82 LEU A C 1
ATOM 622 O O . LEU A 1 82 ? 2.287 -4.694 2.977 1.00 95.69 82 LEU A O 1
ATOM 626 N N . SER A 1 83 ? 4.521 -4.900 2.832 1.00 93.62 83 SER A N 1
ATOM 627 C CA . SER A 1 83 ? 4.611 -6.006 3.797 1.00 93.62 83 SER A CA 1
ATOM 628 C C . SER A 1 83 ? 5.851 -5.918 4.702 1.00 93.62 83 SER A C 1
ATOM 630 O O . SER A 1 83 ? 6.173 -4.856 5.219 1.00 93.62 83 SER A O 1
ATOM 632 N N . GLY A 1 84 ? 6.579 -7.008 4.948 1.00 89.94 84 GLY A N 1
ATOM 633 C CA . GLY A 1 84 ? 7.734 -7.009 5.856 1.00 89.94 84 GLY A CA 1
ATOM 634 C C . GLY A 1 84 ? 8.957 -6.211 5.373 1.00 89.94 84 GLY A C 1
ATOM 635 O O . GLY A 1 84 ? 9.900 -6.009 6.150 1.00 89.94 84 GLY A O 1
ATOM 636 N N . ASN A 1 85 ? 8.999 -5.765 4.114 1.00 91.56 85 ASN A N 1
ATOM 637 C CA . ASN A 1 85 ? 10.157 -5.083 3.539 1.00 91.56 85 ASN A CA 1
ATOM 638 C C . ASN A 1 85 ? 10.182 -3.578 3.860 1.00 91.56 85 ASN A C 1
ATOM 640 O O . ASN A 1 85 ? 9.706 -2.742 3.103 1.00 91.56 85 ASN A O 1
ATOM 644 N N . PHE A 1 86 ? 10.777 -3.237 4.998 1.00 93.06 86 PHE A N 1
ATOM 645 C CA . PHE A 1 86 ? 11.020 -1.860 5.428 1.00 93.06 86 PHE A CA 1
ATOM 646 C C . PHE A 1 86 ? 12.499 -1.656 5.757 1.00 93.06 86 PHE A C 1
ATOM 648 O O . PHE A 1 86 ? 13.084 -2.499 6.454 1.00 93.06 86 PHE A O 1
ATOM 655 N N . SER A 1 87 ? 13.065 -0.557 5.254 1.00 91.50 87 SER A N 1
ATOM 656 C CA . SER A 1 87 ? 14.451 -0.127 5.447 1.00 91.50 87 SER A CA 1
ATOM 657 C C . SER A 1 87 ? 14.508 1.395 5.520 1.00 91.50 87 SER A C 1
ATOM 659 O O . SER A 1 87 ? 13.926 2.062 4.673 1.00 91.50 87 SER A O 1
ATOM 661 N N . GLU A 1 88 ? 15.258 1.930 6.485 1.00 91.12 88 GLU A N 1
ATOM 662 C CA . GLU A 1 88 ? 15.398 3.378 6.705 1.00 91.12 88 GLU A CA 1
ATOM 663 C C . GLU A 1 88 ? 14.034 4.062 6.893 1.00 91.12 88 GLU A C 1
ATOM 665 O O . GLU A 1 88 ? 13.389 3.852 7.917 1.00 91.12 88 GLU A O 1
ATOM 670 N N . ASN A 1 89 ? 13.593 4.858 5.922 1.00 95.25 89 ASN A N 1
ATOM 671 C CA . ASN A 1 89 ? 12.290 5.518 5.869 1.00 95.25 89 ASN A CA 1
ATOM 672 C C . ASN A 1 89 ? 11.440 5.032 4.680 1.00 95.25 89 ASN A C 1
ATOM 674 O O . ASN A 1 89 ? 10.448 5.667 4.335 1.00 95.25 89 ASN A O 1
ATOM 678 N N . GLU A 1 90 ? 11.808 3.918 4.049 1.00 96.38 90 GLU A N 1
ATOM 679 C CA . GLU A 1 90 ? 11.088 3.346 2.915 1.00 96.38 90 GLU A CA 1
ATOM 680 C C . GLU A 1 90 ? 10.401 2.043 3.308 1.00 96.38 90 GLU A C 1
ATOM 682 O O . GLU A 1 90 ? 11.044 1.041 3.648 1.00 96.38 90 GLU A O 1
ATOM 687 N N . TRP A 1 91 ? 9.078 2.031 3.189 1.00 97.19 91 TRP A N 1
ATOM 688 C CA . TRP A 1 91 ? 8.300 0.804 3.180 1.00 97.19 91 TRP A CA 1
ATOM 689 C C . TRP A 1 91 ? 8.160 0.343 1.731 1.00 97.19 91 TRP A C 1
ATOM 691 O O . TRP A 1 91 ? 7.457 0.948 0.922 1.00 97.19 91 TRP A O 1
ATOM 701 N N . ARG A 1 92 ? 8.925 -0.687 1.379 1.00 96.25 92 ARG A N 1
ATOM 702 C CA . ARG A 1 92 ? 9.149 -1.088 -0.005 1.00 96.25 92 ARG A CA 1
ATOM 703 C C . ARG A 1 92 ? 8.010 -1.939 -0.528 1.00 96.25 92 ARG A C 1
ATOM 705 O O . ARG A 1 92 ? 7.581 -2.886 0.131 1.0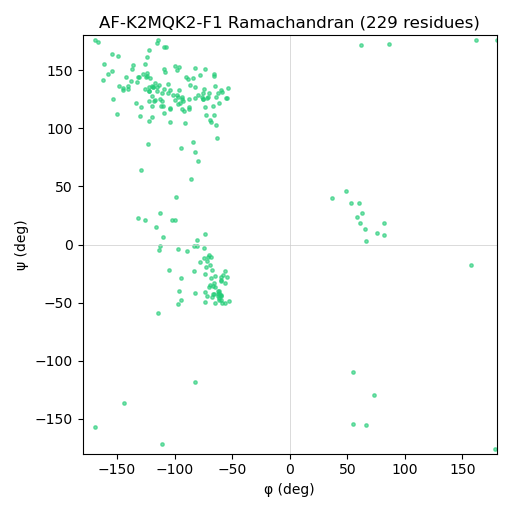0 96.25 92 ARG A O 1
ATOM 712 N N . ASP A 1 93 ? 7.592 -1.627 -1.745 1.00 96.44 93 ASP A N 1
ATOM 713 C CA . ASP A 1 93 ? 6.602 -2.418 -2.456 1.00 96.44 93 ASP A CA 1
ATOM 714 C C . ASP A 1 93 ? 7.198 -3.762 -2.885 1.00 96.44 93 ASP A C 1
ATOM 716 O O . ASP A 1 93 ? 8.249 -3.847 -3.536 1.00 96.44 93 ASP A O 1
ATOM 720 N N . GLU A 1 94 ? 6.515 -4.841 -2.519 1.00 95.06 94 GLU A N 1
ATOM 721 C CA . GLU A 1 94 ? 6.922 -6.194 -2.867 1.00 95.06 94 GLU A CA 1
ATOM 722 C C . GLU A 1 94 ? 6.868 -6.428 -4.384 1.00 95.06 94 GLU A C 1
ATOM 724 O O . GLU A 1 94 ? 7.695 -7.186 -4.903 1.00 95.06 94 GLU A O 1
ATOM 729 N N . TYR A 1 95 ? 6.014 -5.700 -5.114 1.00 95.12 95 TYR A N 1
ATOM 730 C CA . TYR A 1 95 ? 5.982 -5.687 -6.582 1.00 95.12 95 TYR A CA 1
ATOM 731 C C . TYR A 1 95 ? 7.041 -4.775 -7.217 1.00 95.12 95 TYR A C 1
ATOM 733 O O . TYR A 1 95 ? 7.113 -4.692 -8.439 1.00 95.12 95 TYR A O 1
ATOM 741 N N . LEU A 1 96 ? 7.932 -4.148 -6.441 1.00 94.88 96 LEU A N 1
ATOM 742 C CA . LEU A 1 96 ? 8.958 -3.227 -6.961 1.00 94.88 96 LEU A CA 1
ATOM 743 C C . LEU A 1 96 ? 8.371 -2.032 -7.740 1.00 94.88 96 LEU A C 1
ATOM 745 O O . LEU A 1 96 ? 9.055 -1.478 -8.603 1.00 94.88 96 LEU A O 1
ATOM 749 N N . GLY A 1 97 ? 7.116 -1.672 -7.466 1.00 93.19 97 GLY A N 1
ATOM 750 C CA . GLY A 1 97 ? 6.461 -0.484 -7.986 1.00 93.19 97 GLY A CA 1
ATOM 751 C C . GLY A 1 97 ? 6.827 0.739 -7.154 1.00 93.19 97 GLY A C 1
ATOM 752 O O . GLY A 1 97 ? 7.990 1.141 -7.084 1.00 93.19 97 GLY A O 1
ATOM 753 N N . VAL A 1 98 ? 5.826 1.360 -6.538 1.00 94.06 98 VAL A N 1
ATOM 754 C CA . VAL A 1 98 ? 6.002 2.604 -5.777 1.00 94.06 98 VAL A CA 1
ATOM 755 C C . VAL A 1 98 ? 6.198 2.270 -4.301 1.00 94.06 98 VAL A C 1
ATOM 757 O O . VAL A 1 98 ? 5.318 1.672 -3.694 1.00 94.06 98 VAL A O 1
ATOM 760 N N . ASN A 1 99 ? 7.316 2.675 -3.699 1.00 95.62 99 ASN A N 1
ATOM 761 C CA . ASN A 1 99 ? 7.519 2.548 -2.251 1.00 95.62 99 ASN A CA 1
ATOM 762 C C . ASN A 1 99 ? 6.666 3.576 -1.489 1.00 95.62 99 ASN A C 1
ATOM 764 O O . ASN A 1 99 ? 6.421 4.677 -1.985 1.00 95.62 99 ASN A O 1
ATOM 768 N N . ALA A 1 100 ? 6.266 3.247 -0.263 1.00 96.69 100 ALA A N 1
ATOM 769 C CA . ALA A 1 100 ? 5.719 4.227 0.665 1.00 96.69 100 ALA A CA 1
ATOM 770 C C . ALA A 1 100 ? 6.837 4.886 1.486 1.00 96.69 100 ALA A C 1
ATOM 772 O O . ALA A 1 100 ? 7.810 4.238 1.883 1.00 96.69 100 ALA A O 1
ATOM 773 N N . ILE A 1 101 ? 6.681 6.180 1.750 1.00 96.38 101 ILE A N 1
ATOM 774 C CA . ILE A 1 101 ? 7.590 6.969 2.581 1.00 96.38 101 ILE A CA 1
ATOM 775 C C . ILE A 1 101 ? 7.052 6.961 4.004 1.00 96.38 101 ILE A C 1
ATOM 777 O O . ILE A 1 101 ? 5.895 7.293 4.250 1.00 96.38 101 ILE A O 1
ATOM 781 N N . VAL A 1 102 ? 7.892 6.577 4.952 1.00 97.25 102 VAL A N 1
ATOM 782 C CA . VAL A 1 102 ? 7.557 6.535 6.369 1.00 97.25 102 VAL A CA 1
ATOM 783 C C . VAL A 1 102 ? 8.053 7.804 7.041 1.00 97.25 102 VAL A C 1
ATOM 785 O O . VAL A 1 102 ? 9.226 8.165 6.952 1.00 97.25 102 VAL A O 1
ATOM 788 N N . HIS A 1 103 ? 7.141 8.465 7.739 1.00 96.38 103 HIS A N 1
ATOM 789 C CA . HIS A 1 103 ? 7.383 9.684 8.494 1.00 96.38 103 HIS A CA 1
ATOM 790 C C . HIS A 1 103 ? 7.334 9.381 9.990 1.00 96.38 103 HIS A C 1
ATOM 792 O O . HIS A 1 103 ? 6.583 8.510 10.432 1.00 96.38 103 HIS A O 1
ATOM 798 N N . GLY A 1 104 ? 8.115 10.119 10.780 1.00 95.44 104 GLY A N 1
ATOM 799 C CA . GLY A 1 104 ? 8.154 9.967 12.235 1.00 95.44 104 GLY A CA 1
ATOM 800 C C . GLY A 1 104 ? 8.715 8.617 12.703 1.00 95.44 104 GLY A C 1
ATOM 801 O O . GLY A 1 104 ? 9.519 7.983 12.022 1.00 95.44 104 GLY A O 1
ATOM 802 N N . SER A 1 105 ? 8.339 8.196 13.914 1.00 94.38 105 SER A N 1
ATOM 803 C CA . SER A 1 105 ? 8.842 6.953 14.510 1.00 94.38 105 SER A CA 1
ATOM 804 C C . SER A 1 105 ? 7.988 5.756 14.092 1.00 94.38 105 SER A C 1
ATOM 806 O O . SER A 1 105 ? 6.802 5.677 14.418 1.00 94.38 105 SER A O 1
ATOM 808 N N . ALA A 1 106 ? 8.620 4.805 13.405 1.00 93.94 106 ALA A N 1
ATOM 809 C CA . ALA A 1 106 ? 8.036 3.526 13.033 1.00 93.94 106 ALA A CA 1
ATOM 810 C C . ALA A 1 106 ? 9.001 2.384 13.365 1.00 93.94 106 ALA A C 1
ATOM 812 O O . ALA A 1 106 ? 10.211 2.495 13.161 1.00 93.94 106 ALA A O 1
ATOM 813 N N . GLU A 1 107 ? 8.470 1.274 13.867 1.00 90.50 107 GLU A N 1
ATOM 814 C CA . GLU A 1 107 ? 9.264 0.097 14.217 1.00 90.50 107 GLU A CA 1
ATOM 815 C C . GLU A 1 107 ? 8.591 -1.196 13.757 1.00 90.50 107 GLU A C 1
ATOM 817 O O . GLU A 1 107 ? 7.364 -1.302 13.709 1.00 90.50 107 GLU A O 1
ATOM 822 N N . LYS A 1 108 ? 9.402 -2.217 13.467 1.00 87.31 108 LYS A N 1
ATOM 823 C CA . LYS A 1 108 ? 8.901 -3.585 13.310 1.00 87.31 108 LYS A CA 1
ATOM 824 C C . LYS A 1 108 ? 8.705 -4.197 14.690 1.00 87.31 108 LYS A C 1
ATOM 826 O O . LYS A 1 108 ? 9.632 -4.223 15.499 1.00 87.31 108 LYS A O 1
ATOM 831 N N . ARG A 1 109 ? 7.524 -4.754 14.949 1.00 83.81 109 ARG A N 1
ATOM 832 C CA . ARG A 1 109 ? 7.237 -5.493 16.187 1.00 83.81 109 ARG A CA 1
ATOM 833 C C . ARG A 1 109 ? 7.108 -6.978 15.906 1.00 83.81 109 ARG A C 1
ATOM 835 O O . ARG A 1 109 ? 6.622 -7.375 14.858 1.00 83.81 109 ARG A O 1
ATOM 842 N N . ARG A 1 110 ? 7.431 -7.819 16.895 1.00 76.88 110 ARG A N 1
ATOM 843 C CA . ARG A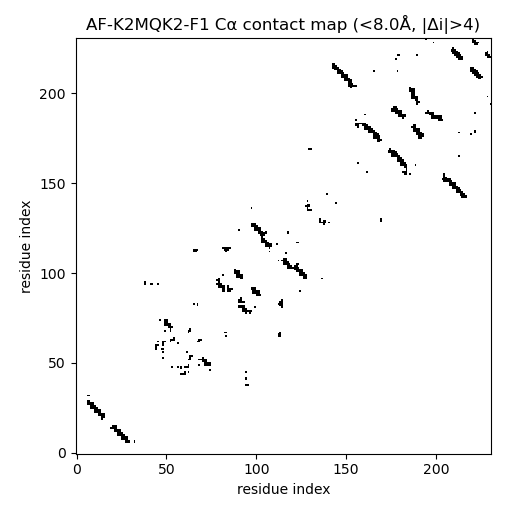 1 110 ? 7.217 -9.278 16.790 1.00 76.88 110 ARG A CA 1
ATOM 844 C C . ARG A 1 110 ? 5.763 -9.650 16.485 1.00 76.88 110 ARG A C 1
ATOM 846 O O . ARG A 1 110 ? 5.530 -10.638 15.807 1.00 76.88 110 ARG A O 1
ATOM 853 N N . ARG A 1 111 ? 4.803 -8.862 16.986 1.00 72.75 111 ARG A N 1
ATOM 854 C CA . ARG A 1 111 ? 3.366 -9.041 16.717 1.00 72.75 111 ARG A CA 1
ATOM 855 C C . ARG A 1 111 ? 2.938 -8.531 15.334 1.00 72.75 111 ARG A C 1
ATOM 857 O O . ARG A 1 111 ? 1.861 -8.883 14.886 1.00 72.75 111 ARG A O 1
ATOM 864 N N . VAL A 1 112 ? 3.775 -7.727 14.672 1.00 76.00 112 VAL A N 1
ATOM 865 C CA . VAL A 1 112 ? 3.520 -7.133 13.350 1.00 76.00 112 VAL A CA 1
ATOM 866 C C . VAL A 1 112 ? 4.731 -7.406 12.440 1.00 76.00 112 VAL A C 1
ATOM 868 O O . VAL A 1 112 ? 5.454 -6.480 12.073 1.00 76.00 112 VAL A O 1
ATOM 871 N N . PRO A 1 113 ? 5.026 -8.680 12.110 1.00 80.94 113 PRO A N 1
ATOM 872 C CA . PRO A 1 113 ? 6.208 -9.020 11.315 1.00 80.94 113 PRO A CA 1
ATOM 873 C C . PRO A 1 113 ? 6.124 -8.514 9.863 1.00 80.94 113 PRO A C 1
ATOM 875 O O . PRO A 1 113 ? 7.158 -8.325 9.226 1.00 80.94 113 PRO A O 1
ATOM 878 N N . ASN A 1 114 ? 4.908 -8.251 9.368 1.00 87.44 114 ASN A N 1
ATOM 879 C CA . ASN A 1 114 ? 4.613 -7.874 7.979 1.00 87.44 114 ASN A CA 1
ATOM 880 C C . ASN A 1 114 ? 4.105 -6.445 7.825 1.00 87.44 114 ASN A C 1
ATOM 882 O O . ASN A 1 114 ? 3.356 -6.145 6.901 1.00 87.44 114 ASN A O 1
ATOM 886 N N . GLY A 1 115 ? 4.492 -5.572 8.744 1.00 91.94 115 GLY A N 1
ATOM 887 C CA . GLY A 1 115 ? 4.136 -4.169 8.678 1.00 91.94 115 GLY A CA 1
ATOM 888 C C . GLY A 1 115 ? 4.912 -3.350 9.688 1.00 91.94 115 GLY A C 1
ATOM 889 O O . GLY A 1 115 ? 5.990 -3.746 10.140 1.00 91.94 115 GLY A O 1
ATOM 890 N N . LEU A 1 116 ? 4.347 -2.199 10.033 1.00 94.81 116 LEU A N 1
ATOM 891 C CA . LEU A 1 116 ? 4.973 -1.219 10.905 1.00 94.81 116 LEU A CA 1
ATOM 892 C C . LEU A 1 116 ? 4.046 -0.838 12.048 1.00 94.81 116 LEU A C 1
ATOM 894 O O . LEU A 1 116 ? 2.827 -0.774 11.899 1.00 94.81 116 LEU A O 1
ATOM 898 N N . THR A 1 117 ? 4.647 -0.553 13.197 1.00 95.25 117 THR A N 1
ATOM 899 C CA . THR A 1 117 ? 3.974 0.109 14.307 1.00 95.25 117 THR A CA 1
ATOM 900 C C . THR A 1 117 ? 4.419 1.561 14.354 1.00 95.25 117 THR A C 1
ATOM 902 O O . THR A 1 117 ? 5.593 1.840 14.594 1.00 95.25 117 THR A O 1
ATOM 905 N N . PHE A 1 118 ? 3.475 2.475 14.141 1.00 95.62 118 PHE A N 1
ATOM 906 C CA . PHE A 1 118 ? 3.694 3.918 14.222 1.00 95.62 118 PHE A CA 1
ATOM 907 C C . PHE A 1 118 ? 3.514 4.403 15.661 1.00 95.62 118 PHE A C 1
ATOM 909 O O . PHE A 1 118 ? 2.587 3.973 16.354 1.00 95.62 118 PHE A O 1
ATOM 916 N N . LYS A 1 119 ? 4.398 5.291 16.128 1.00 93.38 119 LYS A N 1
ATOM 917 C CA . LYS A 1 119 ? 4.329 5.839 17.486 1.00 93.38 119 LYS A CA 1
ATOM 918 C C . LYS A 1 119 ? 4.673 7.324 17.528 1.00 93.38 119 LYS A C 1
ATOM 920 O O . LYS A 1 119 ? 5.706 7.758 17.032 1.00 93.38 119 LYS A O 1
ATOM 925 N N . GLY A 1 120 ? 3.853 8.080 18.252 1.00 92.25 120 GLY A N 1
ATOM 926 C CA . GLY A 1 120 ? 4.074 9.503 18.489 1.00 92.25 120 GLY A CA 1
ATOM 927 C C . GLY A 1 120 ? 3.501 10.398 17.392 1.00 92.25 120 GLY A C 1
ATOM 928 O O . GLY A 1 120 ? 2.998 9.937 16.371 1.00 92.25 120 GLY A O 1
ATOM 929 N N . SER A 1 121 ? 3.543 11.705 17.647 1.00 91.06 121 SER A N 1
ATOM 930 C CA . SER A 1 121 ? 3.012 12.705 16.720 1.00 91.06 121 SER A CA 1
ATOM 931 C C . SER A 1 121 ? 3.808 12.715 15.413 1.00 91.06 121 SER A C 1
ATOM 933 O O . SER A 1 121 ? 5.037 12.667 15.439 1.00 91.06 121 SER A O 1
ATOM 935 N N . GLY A 1 122 ? 3.107 12.788 14.281 1.00 92.12 122 GLY A N 1
ATOM 936 C CA . GLY A 1 122 ? 3.721 12.808 12.953 1.00 92.12 122 GLY A CA 1
ATOM 937 C C . GLY A 1 122 ? 4.242 11.453 12.462 1.00 92.12 122 GLY A C 1
ATOM 938 O O . GLY A 1 122 ? 4.931 11.426 11.446 1.00 92.12 122 GLY A O 1
ATOM 939 N N . ALA A 1 123 ? 3.928 10.346 13.146 1.00 95.94 123 ALA A N 1
ATOM 940 C CA . ALA A 1 123 ? 4.268 9.002 12.690 1.00 95.94 123 ALA A CA 1
ATOM 941 C C . ALA A 1 123 ? 3.181 8.427 11.769 1.00 95.94 123 ALA A C 1
ATOM 943 O O . ALA A 1 123 ? 2.048 8.240 12.207 1.00 95.94 123 ALA A O 1
ATOM 944 N N . TRP A 1 124 ? 3.516 8.161 10.506 1.00 96.06 124 TRP A N 1
ATOM 945 C CA . TRP A 1 124 ? 2.601 7.594 9.504 1.00 96.06 124 TRP A CA 1
ATOM 946 C C . TRP A 1 124 ? 3.373 7.107 8.269 1.00 96.06 124 TRP A C 1
ATOM 948 O O . TRP A 1 124 ? 4.581 7.315 8.162 1.00 96.06 124 TRP A O 1
ATOM 958 N N . ALA A 1 125 ? 2.679 6.464 7.329 1.00 96.81 125 ALA A N 1
ATOM 959 C CA . ALA A 1 125 ? 3.225 6.114 6.022 1.00 96.81 125 ALA A CA 1
ATOM 960 C C . ALA A 1 125 ? 2.416 6.768 4.899 1.00 96.81 125 ALA A C 1
ATOM 962 O O . ALA A 1 125 ? 1.186 6.761 4.909 1.00 96.81 125 ALA A O 1
ATOM 963 N N . GLU A 1 126 ? 3.132 7.308 3.923 1.00 95.25 126 GLU A N 1
ATOM 964 C CA . GLU A 1 126 ? 2.611 7.974 2.741 1.00 95.25 126 GLU A CA 1
ATOM 965 C C . GLU A 1 126 ? 2.862 7.095 1.518 1.00 95.25 126 GLU A C 1
ATOM 967 O O . GLU A 1 126 ? 4.010 6.903 1.112 1.00 95.25 126 GLU A O 1
ATOM 972 N N . TRP A 1 127 ? 1.799 6.576 0.903 1.00 94.88 127 TRP A N 1
ATOM 973 C CA . TRP A 1 127 ? 1.911 5.840 -0.354 1.00 94.88 127 TRP A CA 1
ATOM 974 C C . TRP A 1 127 ? 1.436 6.713 -1.510 1.00 94.88 127 TRP A C 1
ATOM 976 O O . TRP A 1 127 ? 0.245 6.991 -1.653 1.00 94.88 127 TRP A O 1
ATOM 986 N N . ARG A 1 128 ? 2.385 7.218 -2.301 1.00 90.38 128 ARG A N 1
ATOM 987 C CA . ARG A 1 128 ? 2.101 8.270 -3.280 1.00 90.38 128 ARG A CA 1
ATOM 988 C C . ARG A 1 128 ? 1.295 7.750 -4.461 1.00 90.38 128 ARG A C 1
ATOM 990 O O . ARG A 1 128 ? 1.709 6.820 -5.147 1.00 90.38 128 ARG A O 1
ATOM 997 N N . VAL A 1 129 ? 0.171 8.415 -4.717 1.00 85.56 129 VAL A N 1
ATOM 998 C CA . VAL A 1 129 ? -0.661 8.211 -5.910 1.00 85.56 129 VAL A CA 1
ATOM 999 C C . VAL A 1 129 ? -0.290 9.205 -7.010 1.00 85.56 129 VAL A C 1
ATOM 1001 O O . VAL A 1 129 ? -0.094 8.802 -8.152 1.00 85.56 129 VAL A O 1
ATOM 1004 N N . GLY A 1 130 ? -0.175 10.490 -6.656 1.00 78.06 130 GLY A N 1
ATOM 1005 C CA . GLY A 1 130 ? 0.203 11.599 -7.537 1.00 78.06 130 GLY A CA 1
ATOM 1006 C C . GLY A 1 130 ? 1.581 12.186 -7.209 1.00 78.06 130 GLY A C 1
ATOM 1007 O O . GLY A 1 130 ? 2.316 11.636 -6.395 1.00 78.06 130 GLY A O 1
ATOM 1008 N N . ASP A 1 131 ? 1.916 13.308 -7.855 1.00 75.12 131 ASP A N 1
ATOM 1009 C CA . ASP A 1 131 ? 3.157 14.078 -7.633 1.00 75.12 131 ASP A CA 1
ATOM 1010 C C . ASP A 1 131 ? 4.469 13.307 -7.889 1.00 75.12 131 ASP A C 1
ATOM 1012 O O . ASP A 1 131 ? 5.486 13.479 -7.222 1.00 75.12 131 ASP A O 1
ATOM 1016 N N . MET A 1 132 ? 4.449 12.422 -8.889 1.00 78.81 132 MET A N 1
ATOM 1017 C CA . MET A 1 132 ? 5.614 11.630 -9.315 1.00 78.81 132 MET A CA 1
ATOM 1018 C C . MET A 1 132 ? 6.267 12.176 -10.601 1.00 78.81 132 MET A C 1
ATOM 1020 O O . MET A 1 132 ? 6.995 11.478 -11.308 1.00 78.81 132 MET A O 1
ATOM 1024 N N . GLY A 1 133 ? 6.019 13.451 -10.916 1.00 82.44 133 GLY A N 1
ATOM 1025 C CA . GLY A 1 133 ? 6.528 14.108 -12.118 1.00 82.44 133 GLY A CA 1
ATOM 1026 C C . GLY A 1 133 ? 5.816 13.636 -13.387 1.00 82.44 133 GLY A C 1
ATOM 1027 O O . GLY A 1 133 ? 4.592 13.653 -13.468 1.00 82.44 133 GLY A O 1
ATOM 1028 N N . GLN A 1 134 ? 6.584 13.243 -14.406 1.00 81.75 134 GLN A N 1
ATOM 1029 C CA . GLN A 1 134 ? 6.039 12.896 -15.727 1.00 81.75 134 GLN A CA 1
ATOM 1030 C C . GLN A 1 134 ? 5.305 11.549 -15.764 1.00 81.75 134 GLN A C 1
ATOM 1032 O O . GLN A 1 134 ? 4.466 11.337 -16.633 1.00 81.75 134 GLN A O 1
ATOM 1037 N N . THR A 1 135 ? 5.638 10.622 -14.861 1.00 83.75 135 THR A N 1
ATOM 1038 C CA . THR A 1 135 ? 5.037 9.283 -14.816 1.00 83.75 135 THR A CA 1
ATOM 1039 C C . THR A 1 135 ? 4.313 9.107 -13.494 1.00 83.75 135 THR A C 1
ATOM 1041 O O . THR A 1 135 ? 4.923 9.229 -12.439 1.00 83.75 135 THR A O 1
ATOM 1044 N N . VAL A 1 136 ? 3.019 8.794 -13.552 1.00 87.69 136 VAL A N 1
ATOM 1045 C CA . VAL A 1 136 ? 2.154 8.629 -12.376 1.00 87.69 136 VAL A CA 1
ATOM 1046 C C . VAL A 1 136 ? 1.541 7.223 -12.419 1.00 87.69 136 VAL A C 1
ATOM 1048 O O . VAL A 1 136 ? 0.455 7.047 -12.974 1.00 87.69 136 VAL A O 1
ATOM 1051 N N . PRO A 1 137 ? 2.232 6.193 -11.887 1.00 88.25 137 PRO A N 1
ATOM 1052 C CA . PRO A 1 137 ? 1.820 4.794 -12.036 1.00 88.25 137 PRO A CA 1
ATOM 1053 C C . PRO A 1 137 ? 0.429 4.490 -11.474 1.00 88.25 137 PRO A C 1
ATOM 1055 O O . PRO A 1 137 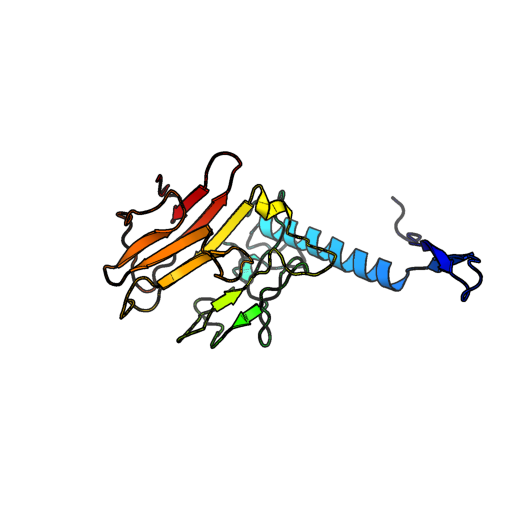? -0.269 3.619 -11.986 1.00 88.25 137 PRO A O 1
ATOM 1058 N N . TYR A 1 138 ? 0.012 5.222 -10.437 1.00 90.88 138 TYR A N 1
ATOM 1059 C CA . TYR A 1 138 ? -1.257 5.013 -9.739 1.00 90.88 138 TYR A CA 1
ATOM 1060 C C . TYR A 1 138 ? -2.366 5.973 -10.176 1.00 90.88 138 TYR A C 1
ATOM 1062 O O . TYR A 1 138 ? -3.352 6.140 -9.467 1.00 90.88 138 TYR A O 1
ATOM 1070 N N . TYR A 1 139 ? -2.264 6.570 -11.369 1.00 90.25 139 TYR A N 1
ATOM 1071 C CA . TYR A 1 139 ? -3.298 7.474 -11.885 1.00 90.25 139 TYR A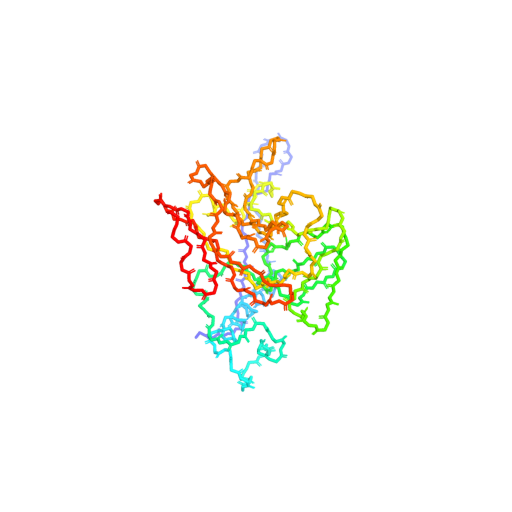 CA 1
ATOM 1072 C C . TYR A 1 139 ? -4.707 6.844 -11.907 1.00 90.25 139 TYR A C 1
ATOM 1074 O O . TYR A 1 139 ? -5.693 7.557 -11.731 1.00 90.25 139 TYR A O 1
ATOM 1082 N N . PHE A 1 140 ? -4.809 5.514 -12.040 1.00 89.69 140 PHE A N 1
ATOM 1083 C CA . PHE A 1 140 ? -6.079 4.776 -11.974 1.00 89.69 140 PHE A CA 1
ATOM 1084 C C . PHE A 1 140 ? -6.852 4.980 -10.660 1.00 89.69 140 PHE A C 1
ATOM 1086 O O . PHE A 1 140 ? -8.077 4.878 -10.659 1.00 89.69 140 PHE A O 1
ATOM 1093 N N . ALA A 1 141 ? -6.166 5.294 -9.555 1.00 90.62 141 ALA A N 1
ATOM 1094 C CA . ALA A 1 141 ? -6.797 5.494 -8.253 1.00 90.62 141 ALA A CA 1
ATOM 1095 C C . ALA A 1 141 ? -7.647 6.777 -8.190 1.00 90.62 141 ALA A C 1
ATOM 1097 O O . ALA A 1 141 ? -8.409 6.947 -7.247 1.00 90.62 141 ALA A O 1
ATOM 1098 N N . ASN A 1 142 ? -7.575 7.643 -9.211 1.00 87.94 142 ASN A N 1
ATOM 1099 C CA . ASN A 1 142 ? -8.525 8.746 -9.395 1.00 87.94 142 ASN A CA 1
ATOM 1100 C C . ASN A 1 142 ? -9.900 8.280 -9.911 1.00 87.94 142 ASN A C 1
ATOM 1102 O O . ASN A 1 142 ? -10.829 9.080 -9.956 1.00 87.94 142 ASN A O 1
ATOM 1106 N N . SER A 1 143 ? -10.027 7.024 -10.353 1.00 88.69 143 SER A N 1
ATOM 1107 C CA . SER A 1 143 ? -11.275 6.464 -10.884 1.00 88.69 143 SER A CA 1
ATOM 1108 C C . SER A 1 143 ? -11.817 5.348 -10.000 1.00 88.69 143 SER A C 1
ATOM 1110 O O . SER A 1 143 ? -12.942 5.439 -9.525 1.00 88.69 143 SER A O 1
ATOM 1112 N N . MET A 1 144 ? -11.039 4.282 -9.791 1.00 92.31 144 MET A N 1
ATOM 1113 C CA . MET A 1 144 ? -11.463 3.124 -9.002 1.00 92.31 144 MET A CA 1
ATOM 1114 C C . MET A 1 144 ? -10.258 2.504 -8.303 1.00 92.31 144 MET A C 1
ATOM 1116 O O . MET A 1 144 ? -9.211 2.297 -8.922 1.00 92.31 144 MET A O 1
ATOM 1120 N N . PHE A 1 145 ? -10.409 2.152 -7.029 1.00 93.50 145 PHE A N 1
ATOM 1121 C CA . PHE A 1 145 ? -9.385 1.411 -6.298 1.00 93.50 145 PHE A CA 1
ATOM 1122 C C . PHE A 1 145 ? -9.980 0.610 -5.140 1.00 93.50 145 PHE A C 1
ATOM 1124 O O . PHE A 1 145 ? -11.103 0.829 -4.685 1.00 93.50 145 PHE A O 1
ATOM 1131 N N . THR A 1 146 ? -9.194 -0.335 -4.638 1.00 94.50 146 THR A N 1
ATOM 1132 C CA . THR A 1 146 ? -9.436 -0.986 -3.352 1.00 94.50 146 THR A CA 1
ATOM 1133 C C . THR A 1 146 ? -8.122 -1.014 -2.589 1.00 94.50 146 THR A C 1
ATOM 1135 O O . THR A 1 146 ? -7.126 -1.532 -3.090 1.00 94.50 146 THR A O 1
ATOM 1138 N N . LEU A 1 147 ? -8.114 -0.425 -1.397 1.00 95.06 147 LEU A N 1
ATOM 1139 C CA . LEU A 1 147 ? -6.985 -0.420 -0.478 1.00 95.06 147 LEU A CA 1
ATOM 1140 C C . LEU A 1 147 ? -7.347 -1.284 0.727 1.00 95.06 147 LEU A C 1
ATOM 1142 O O . LEU A 1 147 ? -8.349 -1.036 1.389 1.00 95.06 147 LEU A O 1
ATOM 1146 N N . VAL A 1 148 ? -6.527 -2.296 0.999 1.00 94.44 148 VAL A N 1
ATOM 1147 C CA . VAL A 1 148 ? -6.746 -3.252 2.089 1.00 94.44 148 VAL A CA 1
ATOM 1148 C C . VAL A 1 148 ? -5.589 -3.165 3.068 1.00 94.44 148 VAL A C 1
ATOM 1150 O O . VAL A 1 148 ? -4.428 -3.154 2.655 1.00 94.44 148 VAL A O 1
ATOM 1153 N N . ALA A 1 149 ? -5.896 -3.140 4.360 1.00 95.00 149 ALA A N 1
ATOM 1154 C CA . ALA A 1 149 ? -4.894 -3.168 5.413 1.00 95.00 149 ALA A CA 1
ATOM 1155 C C . ALA A 1 149 ? -5.363 -4.003 6.603 1.00 95.00 149 ALA A C 1
ATOM 1157 O O . ALA A 1 149 ? -6.527 -3.977 6.989 1.00 95.00 149 ALA A O 1
ATOM 1158 N N . THR A 1 150 ? -4.423 -4.706 7.226 1.00 93.44 150 THR A N 1
ATOM 1159 C CA . THR A 1 150 ? -4.608 -5.254 8.568 1.00 93.44 150 THR A CA 1
ATOM 1160 C C . THR A 1 150 ? -4.070 -4.248 9.574 1.00 93.44 150 THR A C 1
ATOM 1162 O O . THR A 1 150 ? -2.904 -3.859 9.500 1.00 93.44 150 THR A O 1
ATOM 1165 N N . VAL A 1 151 ? -4.913 -3.822 10.509 1.00 94.81 151 VAL A N 1
ATOM 1166 C CA . VAL A 1 151 ? -4.610 -2.752 11.464 1.00 94.81 151 VAL A CA 1
ATOM 1167 C C . VAL A 1 151 ? -4.830 -3.219 12.897 1.00 94.81 151 VAL A C 1
ATOM 1169 O O . VAL A 1 151 ? -5.591 -4.145 13.173 1.00 94.81 151 VAL A O 1
ATOM 1172 N N . SER A 1 152 ? -4.143 -2.585 13.839 1.00 94.38 152 SER A N 1
ATOM 1173 C CA . SER A 1 152 ? -4.386 -2.763 15.269 1.00 94.38 152 SER A CA 1
ATOM 1174 C C . SER A 1 152 ? -4.158 -1.443 15.979 1.00 94.38 152 SER A C 1
ATOM 1176 O O . SER A 1 152 ? -3.142 -0.783 15.759 1.00 94.38 152 SER A O 1
ATOM 1178 N N . ILE A 1 153 ? -5.089 -1.067 16.849 1.00 95.56 153 ILE A N 1
ATOM 1179 C CA . ILE A 1 153 ? -5.010 0.177 17.614 1.00 95.56 153 ILE A CA 1
ATOM 1180 C C . ILE A 1 153 ? -4.438 -0.153 18.990 1.00 95.56 153 ILE A C 1
ATOM 1182 O O . ILE A 1 153 ? -4.979 -0.985 19.710 1.00 95.56 153 ILE A O 1
ATOM 1186 N N . HIS A 1 154 ? -3.314 0.456 19.364 1.00 94.12 154 HIS A N 1
ATOM 1187 C CA . HIS A 1 154 ? -2.609 0.100 20.604 1.00 94.12 154 HIS A CA 1
ATOM 1188 C C . HIS A 1 154 ? -2.976 0.973 21.804 1.00 94.12 154 HIS A C 1
ATOM 1190 O O . HIS A 1 154 ? -2.881 0.521 22.944 1.00 94.12 154 HIS A O 1
ATOM 1196 N N . GLU A 1 155 ? -3.366 2.221 21.557 1.00 94.31 155 GLU A N 1
ATOM 1197 C CA . GLU A 1 155 ? -3.626 3.216 22.593 1.00 94.31 155 GLU A CA 1
ATOM 1198 C C . GLU A 1 155 ? -4.892 4.003 22.254 1.00 94.31 155 GLU A C 1
ATOM 1200 O O . GLU A 1 155 ? -5.124 4.359 21.098 1.00 94.31 155 GLU A O 1
ATOM 1205 N N . VAL A 1 156 ? -5.694 4.290 23.281 1.00 95.25 156 VAL A N 1
ATOM 1206 C CA . VAL A 1 156 ? -6.879 5.144 23.155 1.00 95.25 156 VAL A CA 1
ATOM 1207 C C . VAL A 1 156 ? -6.429 6.593 22.918 1.00 95.25 156 VAL A C 1
ATOM 1209 O O . VAL A 1 156 ? -5.576 7.086 23.668 1.00 95.25 156 VAL A O 1
ATOM 1212 N N . PRO A 1 157 ? -6.971 7.292 21.900 1.00 92.75 157 PRO A N 1
ATOM 1213 C CA . PRO A 1 157 ? -6.670 8.698 21.654 1.00 92.75 157 PRO A CA 1
ATOM 1214 C C . PRO A 1 157 ? -6.908 9.552 22.895 1.00 92.75 157 PRO A C 1
ATOM 1216 O O . PRO A 1 157 ? -7.945 9.444 23.529 1.00 92.75 157 PRO A O 1
ATOM 1219 N N . LYS A 1 158 ? -5.986 10.456 23.236 1.00 92.75 158 LYS A N 1
ATOM 1220 C CA . LYS A 1 158 ? -6.195 11.385 24.366 1.00 92.75 158 LYS A CA 1
ATOM 1221 C C . LYS A 1 158 ? -7.023 12.615 23.993 1.00 92.75 158 LYS A C 1
ATOM 1223 O O . LYS A 1 158 ? -7.532 13.291 24.883 1.00 92.75 158 LYS A O 1
ATOM 1228 N N . LYS A 1 159 ? -7.063 12.971 22.705 1.00 89.19 159 LYS A N 1
ATOM 1229 C CA . LYS A 1 159 ? -7.731 14.166 22.175 1.00 89.19 159 LYS A CA 1
ATOM 1230 C C . LYS A 1 159 ? -8.133 13.939 20.723 1.00 89.19 159 LYS A C 1
ATOM 1232 O O . LYS A 1 159 ? -7.250 13.695 19.907 1.00 89.19 159 LYS A O 1
ATOM 1237 N N . GLY A 1 160 ? -9.419 14.129 20.432 1.00 89.62 160 GLY A N 1
ATOM 1238 C CA . GLY A 1 160 ? -9.983 14.073 19.083 1.00 89.62 160 GLY A CA 1
ATOM 1239 C C . GLY A 1 160 ? -9.834 12.711 18.382 1.00 89.62 160 GLY A C 1
ATOM 1240 O O . GLY A 1 160 ? -9.149 11.818 18.889 1.00 89.62 160 GLY A O 1
ATOM 1241 N N . PRO A 1 161 ? -10.473 12.540 17.214 1.00 91.50 161 PRO A N 1
ATOM 1242 C CA . PRO A 1 161 ? -10.260 11.373 16.366 1.00 91.50 161 PRO A CA 1
ATOM 1243 C C . PRO A 1 161 ? -8.835 11.333 15.794 1.00 91.50 161 PRO A C 1
ATOM 1245 O O . PRO A 1 161 ? -8.267 12.374 15.454 1.00 91.50 161 PRO A O 1
ATOM 1248 N N . ILE A 1 162 ? -8.269 10.132 15.646 1.00 93.44 162 ILE A N 1
ATOM 1249 C CA . ILE A 1 162 ? -6.967 9.908 14.999 1.00 93.44 162 ILE A CA 1
ATOM 1250 C C . ILE A 1 162 ? -7.181 9.172 13.665 1.00 93.44 162 ILE A C 1
ATOM 1252 O O . ILE A 1 162 ? -7.854 8.139 13.658 1.00 93.44 162 ILE A O 1
ATOM 1256 N N . PRO A 1 163 ? -6.599 9.649 12.545 1.00 93.06 163 PRO A N 1
ATOM 1257 C CA . PRO A 1 163 ? -6.647 8.940 11.268 1.00 93.06 163 PRO A CA 1
ATOM 1258 C C . PRO A 1 163 ? -5.963 7.574 11.342 1.00 93.06 163 PRO A C 1
ATOM 1260 O O . PRO A 1 163 ? -4.817 7.478 11.782 1.00 93.06 163 PRO A O 1
ATOM 1263 N N . LEU A 1 164 ? -6.649 6.534 10.870 1.00 94.88 164 LEU A N 1
ATOM 1264 C CA . LEU A 1 164 ? -6.128 5.169 10.792 1.00 94.88 164 LEU A CA 1
ATOM 1265 C C . LEU A 1 164 ? -5.591 4.858 9.393 1.00 94.88 164 LEU A C 1
ATOM 1267 O O . LEU A 1 164 ? -4.460 4.402 9.243 1.00 94.88 164 LEU A O 1
ATOM 1271 N N . ILE A 1 165 ? -6.403 5.122 8.370 1.00 94.81 165 ILE A N 1
ATOM 1272 C CA . ILE A 1 165 ? -6.080 4.900 6.958 1.00 94.81 165 ILE A CA 1
ATOM 1273 C C . ILE A 1 165 ? -6.965 5.796 6.091 1.00 94.81 165 ILE A C 1
ATOM 1275 O O . ILE A 1 165 ? -8.108 6.070 6.450 1.00 94.81 165 ILE A O 1
ATOM 1279 N N . GLY A 1 166 ? -6.463 6.273 4.956 1.00 92.75 166 GLY A N 1
ATOM 1280 C CA . GLY A 1 166 ? -7.261 7.113 4.070 1.00 92.75 166 GLY A CA 1
ATOM 1281 C C . GLY A 1 166 ? -6.525 7.571 2.823 1.00 92.75 166 GLY A C 1
ATOM 1282 O O . GLY A 1 166 ? -5.331 7.325 2.652 1.00 92.75 166 GLY A O 1
ATOM 1283 N N . VAL A 1 167 ? -7.267 8.270 1.974 1.00 91.19 167 VAL A N 1
ATOM 1284 C CA . VAL A 1 167 ? -6.814 8.912 0.746 1.00 91.19 167 VAL A CA 1
ATOM 1285 C C . VAL A 1 167 ? -6.967 10.420 0.903 1.00 91.19 167 VAL A C 1
ATOM 1287 O O . VAL A 1 167 ? -7.980 10.920 1.398 1.00 91.19 167 VAL A O 1
ATOM 1290 N N . ARG A 1 168 ? -5.935 11.152 0.491 1.00 89.12 168 ARG A N 1
ATOM 1291 C CA . ARG A 1 168 ? -5.889 12.614 0.540 1.00 89.12 168 ARG A CA 1
ATOM 1292 C C . ARG A 1 168 ? -5.664 13.177 -0.854 1.00 89.12 168 ARG A C 1
ATOM 1294 O O . ARG A 1 168 ? -4.918 12.590 -1.638 1.00 89.12 168 ARG A O 1
ATOM 1301 N N . MET A 1 169 ? -6.298 14.309 -1.142 1.00 85.62 169 MET A N 1
ATOM 1302 C CA . MET A 1 169 ? -5.993 15.096 -2.330 1.00 85.62 169 MET A CA 1
ATOM 1303 C C . MET A 1 169 ? -4.571 15.651 -2.235 1.00 85.62 169 MET A C 1
ATOM 1305 O O . MET A 1 169 ? -4.096 16.009 -1.157 1.00 85.62 169 MET A O 1
ATOM 1309 N N . ASN A 1 170 ? -3.919 15.773 -3.389 1.00 80.81 170 ASN A N 1
ATOM 1310 C CA . ASN A 1 170 ? -2.681 16.534 -3.521 1.00 80.81 170 ASN A CA 1
ATOM 1311 C C . ASN A 1 170 ? -2.989 18.021 -3.769 1.00 80.81 170 ASN A C 1
ATOM 1313 O O . ASN A 1 170 ? -2.618 18.585 -4.799 1.00 80.81 170 ASN A O 1
ATOM 1317 N N . ASP A 1 171 ? -3.752 18.628 -2.868 1.00 81.06 171 ASP A N 1
ATOM 1318 C CA . ASP A 1 171 ? -4.050 20.056 -2.858 1.00 81.06 171 ASP A CA 1
ATOM 1319 C C . ASP A 1 171 ? -3.337 20.744 -1.683 1.00 81.06 171 ASP A C 1
ATOM 1321 O O . ASP A 1 171 ? -2.766 20.107 -0.794 1.00 81.06 171 ASP A O 1
ATOM 1325 N N . THR A 1 172 ? -3.356 22.076 -1.667 1.00 80.31 172 THR A N 1
ATOM 1326 C CA . THR A 1 172 ? -2.660 22.874 -0.646 1.00 80.31 172 THR A CA 1
ATOM 1327 C C . THR A 1 172 ? -3.147 22.574 0.777 1.00 80.31 172 THR A C 1
ATOM 1329 O O . THR A 1 172 ? -2.390 22.734 1.732 1.00 80.31 172 THR A O 1
ATOM 1332 N N . SER A 1 173 ? -4.401 22.145 0.929 1.00 79.81 173 SER A N 1
ATOM 1333 C CA . SER A 1 173 ? -5.012 21.781 2.211 1.00 79.81 173 SER A CA 1
ATOM 1334 C C . SER A 1 173 ? -4.835 20.311 2.592 1.00 79.81 173 SER A C 1
ATOM 1336 O O . SER A 1 173 ? -5.208 19.946 3.707 1.00 79.81 173 SER A O 1
ATOM 1338 N N . SER A 1 174 ? -4.261 19.473 1.719 1.00 79.31 174 SER A N 1
ATOM 1339 C CA . SER A 1 174 ? -4.194 18.014 1.896 1.00 79.31 174 SER A CA 1
ATOM 1340 C C . SER A 1 174 ? -5.553 17.417 2.270 1.00 79.31 174 SER A C 1
ATOM 1342 O O . SER A 1 174 ? -5.668 16.628 3.217 1.00 79.31 174 SER A O 1
ATOM 1344 N N . THR A 1 175 ? -6.590 17.847 1.552 1.00 84.19 175 THR A N 1
ATOM 1345 C CA . THR A 1 175 ? -7.992 17.546 1.839 1.00 84.19 175 THR A CA 1
ATOM 1346 C C . THR A 1 175 ? -8.192 16.039 1.935 1.00 84.19 175 THR A C 1
ATOM 1348 O O . THR A 1 175 ? -7.807 15.283 1.041 1.00 84.19 175 THR A O 1
ATOM 1351 N N . VAL A 1 176 ? -8.771 15.578 3.046 1.00 85.12 176 VAL A N 1
ATOM 1352 C CA . VAL A 1 176 ? -9.110 14.162 3.223 1.00 85.12 176 VAL A CA 1
ATOM 1353 C C . VAL A 1 176 ? -10.302 13.857 2.332 1.00 85.12 176 VAL A C 1
ATOM 1355 O O . VAL A 1 176 ? -11.396 14.348 2.580 1.00 85.12 176 VAL A O 1
ATOM 1358 N N . LEU A 1 177 ? -10.073 13.050 1.299 1.00 82.75 177 LEU A N 1
ATOM 1359 C CA . LEU A 1 177 ? -11.126 12.588 0.401 1.00 82.75 177 LEU A CA 1
ATOM 1360 C C . LEU A 1 177 ? -11.997 11.547 1.083 1.00 82.75 177 LEU A C 1
ATOM 1362 O O . LEU A 1 177 ? -13.221 11.609 1.047 1.00 82.75 177 LEU A O 1
ATOM 1366 N N . PHE A 1 178 ? -11.323 10.563 1.672 1.00 86.56 178 PHE A N 1
ATOM 1367 C CA . PHE A 1 178 ? -11.964 9.398 2.238 1.00 86.56 178 PHE A CA 1
ATOM 1368 C C . PHE A 1 178 ? -11.037 8.682 3.198 1.00 86.56 178 PHE A C 1
ATOM 1370 O O . PHE A 1 178 ? -9.842 8.551 2.926 1.00 86.56 178 PHE A O 1
ATOM 1377 N N . GLY A 1 179 ? -11.562 8.172 4.298 1.00 90.62 179 GLY A N 1
ATOM 1378 C CA . GLY A 1 179 ? -10.767 7.357 5.196 1.00 90.62 179 GLY A CA 1
ATOM 1379 C C . GLY A 1 179 ? -11.524 6.901 6.422 1.00 90.62 179 GLY A C 1
ATOM 1380 O O . GLY A 1 179 ? -12.709 7.163 6.588 1.00 90.62 179 GLY A O 1
ATOM 1381 N N . LEU A 1 180 ? -10.786 6.233 7.292 1.00 92.38 180 LEU A N 1
ATOM 1382 C CA . LEU A 1 180 ? -11.250 5.713 8.560 1.00 92.38 180 LEU A CA 1
ATOM 1383 C C . LEU A 1 180 ? -10.393 6.315 9.672 1.00 92.38 180 LEU A C 1
ATOM 1385 O O . LEU A 1 180 ? -9.161 6.333 9.588 1.00 92.38 180 LEU A O 1
ATOM 1389 N N . SER A 1 181 ? -11.047 6.820 10.706 1.00 92.88 181 SER A N 1
ATOM 1390 C CA . SER A 1 181 ? -10.435 7.305 11.942 1.00 92.88 181 SER A CA 1
ATOM 1391 C C . SER A 1 181 ? -11.001 6.554 13.139 1.00 92.88 181 SER A C 1
ATOM 1393 O O . SER A 1 181 ? -12.002 5.852 13.025 1.00 92.88 181 SER A O 1
ATOM 1395 N N . TYR A 1 182 ? -10.360 6.703 14.294 1.00 93.50 182 TYR A N 1
ATOM 1396 C CA . TYR A 1 182 ? -10.802 6.090 15.542 1.00 93.50 182 TYR A CA 1
ATOM 1397 C C . TYR A 1 182 ? -10.822 7.111 16.683 1.00 93.50 182 TYR A C 1
ATOM 1399 O O . TYR A 1 182 ? -9.984 8.019 16.732 1.00 93.50 182 TYR A O 1
ATOM 1407 N N . THR A 1 183 ? -11.796 6.987 17.585 1.00 93.44 183 THR A N 1
ATOM 1408 C CA . THR A 1 183 ? -12.070 7.971 18.647 1.00 93.44 183 THR A CA 1
ATOM 1409 C C . THR A 1 183 ? -11.658 7.483 20.036 1.00 93.44 183 THR A C 1
ATOM 1411 O O . THR A 1 183 ? -11.306 6.319 20.235 1.00 93.44 183 THR A O 1
ATOM 1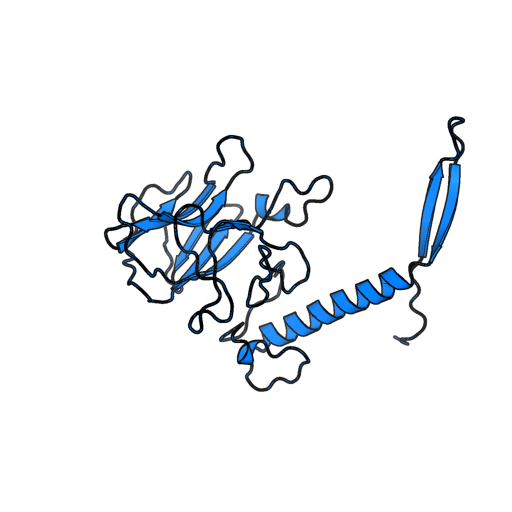414 N N . HIS A 1 184 ? -11.684 8.392 21.016 1.00 93.56 184 HIS A N 1
ATOM 1415 C CA . HIS A 1 184 ? -11.448 8.069 22.425 1.00 93.56 184 HIS A CA 1
ATOM 1416 C C . HIS A 1 184 ? -12.552 7.157 22.993 1.00 93.56 184 HIS A C 1
ATOM 1418 O O . HIS A 1 184 ? -12.273 6.260 23.786 1.00 93.56 184 HIS A O 1
ATOM 1424 N N . GLU A 1 185 ? -13.783 7.327 22.513 1.00 92.38 185 GLU A N 1
ATOM 1425 C CA . GLU A 1 185 ? -14.987 6.561 22.863 1.00 92.38 185 GLU A CA 1
ATOM 1426 C C . GLU A 1 185 ? -14.986 5.152 22.257 1.00 92.38 185 GLU A C 1
ATOM 1428 O O . GLU A 1 185 ? -15.984 4.447 22.336 1.00 92.38 185 GLU A O 1
ATOM 1433 N N . LYS A 1 186 ? -13.858 4.736 21.672 1.00 93.00 186 LYS A N 1
ATOM 1434 C CA . LYS A 1 186 ? -13.666 3.447 21.014 1.00 93.00 186 LYS A CA 1
ATOM 1435 C C . LYS A 1 186 ? -14.552 3.210 19.793 1.00 93.00 186 LYS A C 1
ATOM 1437 O O . LYS A 1 186 ? -14.793 2.069 19.430 1.00 93.00 186 LYS A O 1
ATOM 1442 N N . LYS A 1 187 ? -14.969 4.273 19.112 1.00 91.56 187 LYS A N 1
ATOM 1443 C CA . LYS A 1 187 ? -15.728 4.163 17.866 1.00 91.56 187 LYS A CA 1
ATOM 1444 C C . LYS A 1 187 ? -14.851 4.362 16.645 1.00 91.56 187 LYS A C 1
ATOM 1446 O O . LYS A 1 187 ? -13.814 5.039 16.714 1.00 91.56 187 LYS A O 1
ATOM 1451 N N . LEU A 1 188 ? -15.273 3.772 15.535 1.00 90.88 188 LEU A N 1
ATOM 1452 C CA . LEU A 1 188 ? -14.739 4.076 14.216 1.00 90.88 188 LEU A CA 1
ATOM 1453 C C . LEU A 1 188 ? -15.539 5.209 13.563 1.00 90.88 188 LEU A C 1
ATOM 1455 O O . LEU A 1 188 ? -16.743 5.353 13.757 1.00 90.88 188 LEU A O 1
ATOM 1459 N N . LEU A 1 189 ? -14.836 6.051 12.812 1.00 88.62 189 LEU A N 1
ATOM 1460 C CA . LEU A 1 189 ? -15.404 7.202 12.121 1.00 88.62 189 LEU A CA 1
ATOM 1461 C C . LEU A 1 189 ? -14.957 7.178 10.661 1.00 88.62 189 LEU A C 1
ATOM 1463 O O . LEU A 1 189 ? -13.777 7.410 10.372 1.00 88.62 189 LEU A O 1
ATOM 1467 N N . ALA A 1 190 ? -15.891 6.918 9.750 1.00 87.31 190 ALA A N 1
ATOM 1468 C CA . ALA A 1 190 ? -15.668 7.108 8.324 1.00 87.31 190 ALA A CA 1
ATOM 1469 C C . ALA A 1 190 ? -15.697 8.611 7.993 1.00 87.31 190 ALA A C 1
ATOM 1471 O O . ALA A 1 190 ? -16.560 9.348 8.462 1.00 87.31 190 ALA A O 1
ATOM 1472 N N . ILE A 1 191 ? -14.728 9.076 7.206 1.00 78.50 191 ILE A N 1
ATOM 1473 C CA . ILE A 1 191 ? -14.574 10.482 6.807 1.00 78.50 191 ILE A CA 1
ATOM 1474 C C . ILE A 1 191 ? -14.678 10.570 5.285 1.00 78.50 191 ILE A C 1
ATOM 1476 O O . ILE A 1 191 ? -14.028 9.782 4.606 1.00 78.50 191 ILE A O 1
ATOM 1480 N N . GLY A 1 192 ? -15.430 11.546 4.767 1.00 72.25 192 GLY A N 1
ATOM 1481 C CA . GLY A 1 192 ? -15.488 11.963 3.356 1.00 72.25 192 GLY A CA 1
ATOM 1482 C C . GLY A 1 192 ? -16.757 12.778 3.067 1.00 72.25 192 GLY A C 1
ATOM 1483 O O . GLY A 1 192 ? -17.588 12.931 3.957 1.00 72.25 192 GLY A O 1
ATOM 1484 N N . ASP A 1 193 ? -16.923 13.300 1.846 1.00 61.34 193 ASP A N 1
ATOM 1485 C CA . ASP A 1 193 ? -17.992 14.271 1.504 1.00 61.34 193 ASP A CA 1
ATOM 1486 C C . ASP A 1 193 ? -19.429 13.790 1.807 1.00 61.34 193 ASP A C 1
ATOM 1488 O O . ASP A 1 193 ? -20.316 14.611 2.026 1.00 61.34 193 ASP A O 1
ATOM 1492 N N . ASN A 1 194 ? -19.650 12.472 1.879 1.00 55.06 194 ASN A N 1
ATOM 1493 C CA . ASN A 1 194 ? -20.940 11.857 2.222 1.00 55.06 194 ASN A CA 1
ATOM 1494 C C . ASN A 1 194 ? -20.952 11.165 3.600 1.00 55.06 194 ASN A C 1
ATOM 1496 O O . ASN A 1 194 ? -21.928 10.499 3.937 1.00 55.06 194 ASN A O 1
ATOM 1500 N N . PHE A 1 195 ? -19.885 11.290 4.394 1.00 60.38 195 PHE A N 1
ATOM 1501 C CA . PHE A 1 195 ? -19.706 10.558 5.649 1.00 60.38 195 PHE A CA 1
ATOM 1502 C C . PHE A 1 195 ? -19.523 11.542 6.804 1.00 60.38 195 PHE A C 1
ATOM 1504 O O . PHE A 1 195 ? -18.478 12.179 6.946 1.00 60.38 195 PHE A O 1
ATOM 1511 N N . SER A 1 196 ? -20.555 11.679 7.633 1.00 51.59 196 SER A N 1
ATOM 1512 C CA . SER A 1 196 ? -20.527 12.546 8.817 1.00 51.59 196 SER A CA 1
ATOM 1513 C C . SER A 1 196 ? -21.035 11.858 10.082 1.00 51.59 196 SER A C 1
ATOM 1515 O O . SER A 1 196 ? -21.477 12.548 10.999 1.00 51.59 196 SER A O 1
ATOM 1517 N N . ASN A 1 197 ? -21.007 10.525 10.138 1.00 57.91 197 ASN A N 1
ATOM 1518 C CA . ASN A 1 197 ? -21.596 9.773 11.241 1.00 57.91 197 ASN A CA 1
ATOM 1519 C C . ASN A 1 197 ? -20.550 8.881 11.915 1.00 57.91 197 ASN A C 1
ATOM 1521 O O . ASN A 1 197 ? -19.758 8.220 11.243 1.00 57.91 197 ASN A O 1
ATOM 1525 N N . GLU A 1 198 ? -20.556 8.891 13.251 1.00 60.44 198 GLU A N 1
ATOM 1526 C CA . GLU A 1 198 ? -19.944 7.823 14.040 1.00 60.44 198 GLU A CA 1
ATOM 1527 C C . GLU A 1 198 ? -20.617 6.508 13.664 1.00 60.44 198 GLU A C 1
ATOM 1529 O O . GLU A 1 198 ? -21.846 6.439 13.628 1.00 60.44 198 GLU A O 1
ATOM 1534 N N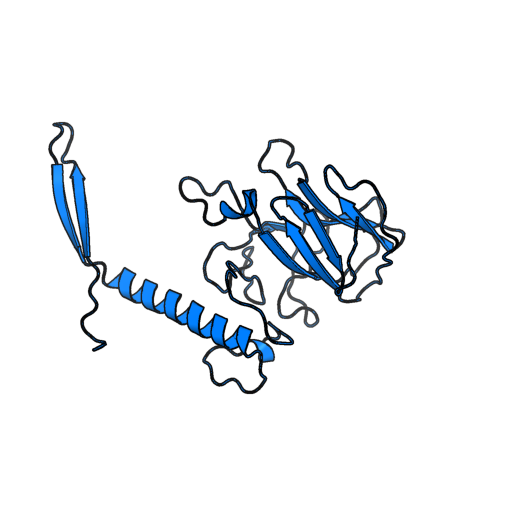 . ASP A 1 199 ? -19.810 5.493 13.393 1.00 66.75 199 ASP A N 1
ATOM 1535 C CA . ASP A 1 199 ? -20.309 4.142 13.218 1.00 66.75 199 ASP A CA 1
ATOM 1536 C C . ASP A 1 199 ? -20.493 3.481 14.594 1.00 66.75 199 ASP A C 1
ATOM 1538 O O . ASP A 1 199 ? -19.791 3.811 15.561 1.00 66.75 199 ASP A O 1
ATOM 1542 N N . ASP A 1 200 ? -21.427 2.539 14.683 1.00 67.81 200 ASP A N 1
ATOM 1543 C CA . ASP A 1 200 ? -21.672 1.735 15.884 1.00 67.81 200 ASP A CA 1
ATOM 1544 C C . ASP A 1 200 ? -20.586 0.662 16.087 1.00 67.81 200 ASP A C 1
ATOM 1546 O O . ASP A 1 200 ? -20.585 -0.044 17.099 1.00 67.81 200 ASP A O 1
ATOM 1550 N N . PHE A 1 201 ? -19.622 0.552 15.164 1.00 81.38 201 PHE A N 1
ATOM 1551 C CA . PHE A 1 201 ? -18.474 -0.331 15.327 1.00 81.38 201 PHE A CA 1
ATOM 1552 C C . PHE A 1 201 ? -17.567 0.121 16.483 1.00 81.38 201 PHE A C 1
ATOM 1554 O O . PHE A 1 201 ? -16.840 1.122 16.398 1.00 81.38 201 PHE A O 1
ATOM 1561 N N . GLU A 1 202 ? -17.553 -0.679 17.551 1.00 89.94 202 GLU A N 1
ATOM 1562 C CA . GLU A 1 202 ? -16.641 -0.522 18.681 1.00 89.94 202 GLU A CA 1
ATOM 1563 C C . GLU A 1 202 ? -15.320 -1.268 18.445 1.00 89.94 202 GLU A C 1
ATOM 1565 O O . GLU A 1 202 ? -15.285 -2.477 18.214 1.00 89.94 202 GLU A O 1
ATOM 1570 N N . TRP A 1 203 ? -14.199 -0.553 18.544 1.00 93.12 203 TRP A N 1
ATOM 1571 C CA . TRP A 1 203 ? -12.866 -1.141 18.442 1.00 93.12 203 TRP A CA 1
ATOM 1572 C C . TRP A 1 203 ? -12.248 -1.411 19.820 1.00 93.12 203 TRP A C 1
ATOM 1574 O O . TRP A 1 203 ? -12.452 -0.694 20.801 1.00 93.12 203 TRP A O 1
ATOM 1584 N N . GLU A 1 204 ? -11.395 -2.428 19.893 1.00 95.00 204 GLU A N 1
ATOM 1585 C CA . GLU A 1 204 ? -10.709 -2.843 21.109 1.00 95.00 204 GLU A CA 1
ATOM 1586 C C . GLU A 1 204 ? -9.184 -2.688 20.992 1.00 95.00 204 GLU A C 1
ATOM 1588 O O . GLU A 1 204 ? -8.586 -3.008 19.956 1.00 95.00 204 GLU A O 1
ATOM 1593 N N . PRO A 1 205 ? -8.501 -2.214 22.054 1.00 94.75 205 PRO A N 1
ATOM 1594 C CA . PRO A 1 205 ? -7.052 -2.098 22.041 1.00 94.75 205 PRO A CA 1
ATOM 1595 C C . PRO A 1 205 ? -6.355 -3.441 21.819 1.00 94.75 205 PRO A C 1
ATOM 1597 O O . PRO A 1 205 ? -6.586 -4.407 22.541 1.00 94.75 205 PRO A O 1
ATOM 1600 N N . ASN A 1 206 ? -5.383 -3.453 20.910 1.00 92.81 206 ASN A N 1
ATOM 1601 C CA . ASN A 1 206 ? -4.587 -4.615 20.509 1.00 92.81 206 ASN A CA 1
ATOM 1602 C C . ASN A 1 206 ? -5.376 -5.732 19.814 1.00 92.81 206 ASN A C 1
ATOM 1604 O O . ASN A 1 206 ? -4.817 -6.813 19.614 1.00 92.81 206 ASN A O 1
ATOM 1608 N N . THR A 1 207 ? -6.609 -5.454 19.400 1.00 93.31 207 THR A N 1
ATOM 1609 C CA . THR A 1 207 ? -7.364 -6.311 18.489 1.00 93.31 207 THR A CA 1
ATOM 1610 C C . THR A 1 207 ? -6.973 -5.992 17.050 1.00 93.31 207 THR A C 1
ATOM 1612 O O . THR A 1 207 ? -6.614 -4.861 16.707 1.00 93.31 207 THR A O 1
ATOM 1615 N N . THR A 1 208 ? -6.929 -7.037 16.229 1.00 91.94 208 THR A N 1
ATOM 1616 C CA . THR A 1 208 ? -6.563 -6.948 14.818 1.00 91.94 208 THR A CA 1
ATOM 1617 C C . THR A 1 208 ? -7.821 -6.904 13.974 1.00 91.94 208 THR A C 1
ATOM 1619 O O . THR A 1 208 ? -8.653 -7.788 14.118 1.00 91.94 208 THR A O 1
ATOM 1622 N N . TYR A 1 209 ? -7.895 -5.920 13.083 1.00 92.88 209 TYR A N 1
ATOM 1623 C CA . TYR A 1 209 ? -9.012 -5.704 12.170 1.00 92.88 209 TYR A CA 1
ATOM 1624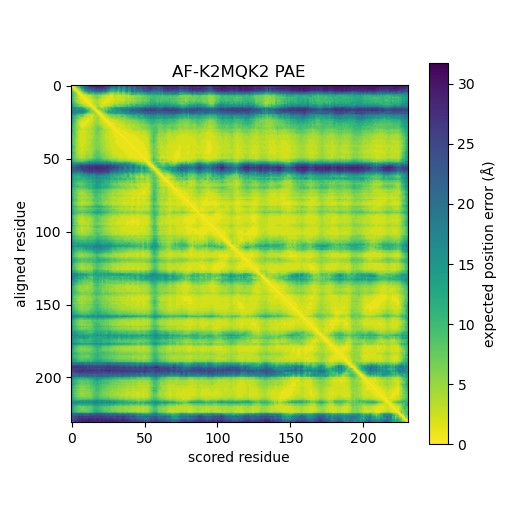 C C . TYR A 1 209 ? -8.509 -5.688 10.727 1.00 92.88 209 TYR A C 1
ATOM 1626 O O . TYR A 1 209 ? -7.410 -5.188 10.450 1.00 92.88 209 TYR A O 1
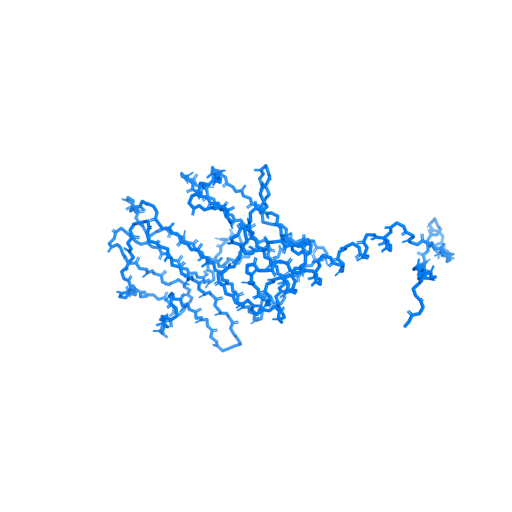ATOM 1634 N N . GLN A 1 210 ? -9.297 -6.203 9.793 1.00 93.00 210 GLN A N 1
ATOM 1635 C CA . GLN A 1 210 ? -9.111 -6.003 8.362 1.00 93.00 210 GLN A CA 1
ATOM 1636 C C . GLN A 1 210 ? -9.959 -4.819 7.907 1.00 93.00 210 GLN A C 1
ATOM 1638 O O . GLN A 1 210 ? -11.180 -4.878 7.955 1.00 93.00 210 GLN A O 1
ATOM 1643 N N . VAL A 1 211 ? -9.305 -3.764 7.427 1.00 93.75 211 VAL A N 1
ATOM 1644 C CA . VAL A 1 211 ? -9.958 -2.578 6.869 1.00 93.75 211 VAL A CA 1
ATOM 1645 C C . VAL A 1 211 ? -9.852 -2.608 5.353 1.00 93.75 211 VAL A C 1
ATOM 1647 O O . VAL A 1 211 ? -8.765 -2.819 4.804 1.00 93.75 211 VAL A O 1
ATOM 1650 N N . VAL A 1 212 ? -10.967 -2.346 4.676 1.00 93.19 212 VAL A N 1
ATOM 1651 C CA . VAL A 1 212 ? -11.026 -2.179 3.222 1.00 93.19 212 VAL A CA 1
ATOM 1652 C C . VAL A 1 212 ? -11.602 -0.807 2.904 1.00 93.19 212 VAL A C 1
ATOM 1654 O O . VAL A 1 212 ? -12.715 -0.494 3.305 1.00 93.19 212 VAL A O 1
ATOM 1657 N N . LEU A 1 213 ? -10.859 -0.002 2.152 1.00 92.62 213 LEU A N 1
ATOM 1658 C CA . LEU A 1 213 ? -11.338 1.228 1.531 1.00 92.62 213 LEU A CA 1
ATOM 1659 C C . LEU A 1 213 ? -11.560 0.956 0.045 1.00 92.62 213 LEU A C 1
ATOM 1661 O O . LEU A 1 213 ? -10.606 0.646 -0.673 1.00 92.62 213 LEU A O 1
ATOM 1665 N N . ARG A 1 214 ? -12.797 1.074 -0.434 1.00 92.12 214 ARG A N 1
ATOM 1666 C CA . ARG A 1 214 ? -13.145 0.840 -1.838 1.00 92.12 214 ARG A CA 1
ATOM 1667 C C . ARG A 1 214 ? -13.744 2.092 -2.458 1.00 92.12 214 ARG A C 1
ATOM 1669 O O . ARG A 1 214 ? -14.726 2.618 -1.946 1.00 92.12 214 ARG A O 1
ATOM 1676 N N . MET A 1 215 ? -13.199 2.503 -3.597 1.00 90.31 215 MET A N 1
ATOM 1677 C CA . MET A 1 215 ? -13.781 3.521 -4.466 1.00 90.31 215 MET A CA 1
ATOM 1678 C C . MET A 1 215 ? -14.217 2.870 -5.776 1.00 90.31 215 MET A C 1
ATOM 1680 O O . MET A 1 215 ? -13.428 2.204 -6.454 1.00 90.31 215 MET A O 1
ATOM 1684 N N . THR A 1 216 ? -15.484 3.070 -6.109 1.00 88.88 216 THR A N 1
ATOM 1685 C CA . THR A 1 216 ? -16.099 2.727 -7.395 1.00 88.88 216 THR A CA 1
ATOM 1686 C C . THR A 1 216 ? -16.516 4.013 -8.108 1.00 88.88 216 THR A C 1
ATOM 1688 O O . THR A 1 216 ? -16.383 5.101 -7.551 1.00 88.88 216 THR A O 1
ATOM 1691 N N . ASP A 1 217 ? -17.014 3.892 -9.332 1.00 83.19 217 ASP A N 1
ATOM 1692 C CA . ASP A 1 217 ? -17.622 4.991 -10.086 1.00 83.19 217 ASP A CA 1
ATOM 1693 C C . ASP A 1 217 ? -18.838 5.610 -9.377 1.00 83.19 217 ASP A C 1
ATOM 1695 O O . ASP A 1 217 ? -19.070 6.811 -9.496 1.00 83.19 217 ASP A O 1
ATOM 1699 N N . GLU A 1 218 ? -19.585 4.809 -8.617 1.00 78.88 218 GLU A N 1
ATOM 1700 C CA . GLU A 1 218 ? -20.812 5.250 -7.947 1.00 78.88 218 GLU A CA 1
ATOM 1701 C C . GLU A 1 218 ? -20.601 5.667 -6.488 1.00 78.88 218 GLU A C 1
ATOM 1703 O O . GLU A 1 218 ? -21.215 6.624 -6.015 1.00 78.88 218 GLU A O 1
ATOM 1708 N N . LYS A 1 219 ? -19.768 4.926 -5.746 1.00 83.00 219 LYS A N 1
ATOM 1709 C CA . LYS A 1 219 ? -19.667 5.078 -4.290 1.00 83.00 219 LYS A CA 1
ATOM 1710 C C . LYS A 1 219 ? -18.299 4.766 -3.704 1.00 83.00 219 LYS A C 1
ATOM 1712 O O . LYS A 1 219 ? -17.474 4.052 -4.283 1.00 83.00 219 LYS A O 1
ATOM 1717 N N . TRP A 1 220 ? -18.132 5.267 -2.489 1.00 85.56 220 TRP A N 1
ATOM 1718 C CA . TRP A 1 220 ? -17.003 5.036 -1.604 1.00 85.56 220 TRP A CA 1
ATOM 1719 C C . TRP A 1 220 ? -17.521 4.161 -0.455 1.00 85.56 220 TRP A C 1
ATOM 1721 O O . TRP A 1 220 ? -18.627 4.385 0.031 1.00 85.56 220 TRP A O 1
ATOM 1731 N N . THR A 1 221 ? -16.798 3.112 -0.072 1.00 86.19 221 THR A N 1
ATOM 1732 C CA . THR A 1 221 ? -17.261 2.145 0.941 1.00 86.19 221 THR A CA 1
ATOM 1733 C C . THR A 1 221 ? -16.109 1.735 1.847 1.00 86.19 221 THR A C 1
ATOM 1735 O O . THR A 1 221 ? -15.001 1.488 1.354 1.00 86.19 221 THR A O 1
ATOM 1738 N N . VAL A 1 222 ? -16.365 1.681 3.155 1.00 88.44 222 VAL A N 1
ATOM 1739 C CA . VAL A 1 222 ? -15.445 1.136 4.160 1.00 88.44 222 VAL A CA 1
ATOM 1740 C C . VAL A 1 222 ? -15.979 -0.221 4.610 1.00 88.44 222 VAL A C 1
ATOM 1742 O O . VAL A 1 222 ? -17.172 -0.363 4.826 1.00 88.44 222 VAL A O 1
ATOM 1745 N N . PHE A 1 223 ? -15.103 -1.207 4.778 1.00 88.38 223 PHE A N 1
ATOM 1746 C CA . PHE A 1 223 ? -15.439 -2.473 5.431 1.00 88.38 223 PHE A CA 1
ATOM 1747 C C . PHE A 1 223 ? -14.482 -2.715 6.585 1.00 88.38 223 PHE A C 1
ATOM 1749 O O . PHE A 1 223 ? -13.285 -2.420 6.454 1.00 88.38 223 PHE A O 1
ATOM 1756 N N . VAL A 1 224 ? -14.989 -3.305 7.665 1.00 90.88 224 VAL A N 1
ATOM 1757 C CA . VAL A 1 224 ? -14.180 -3.768 8.795 1.00 90.88 224 VAL A CA 1
ATOM 1758 C C . VAL A 1 224 ? -14.560 -5.214 9.104 1.00 90.88 224 VAL A C 1
ATOM 1760 O O . VAL A 1 224 ? -15.712 -5.507 9.379 1.00 90.88 224 VAL A O 1
ATOM 1763 N N . ASP A 1 225 ? -13.598 -6.134 8.991 1.00 88.81 225 ASP A N 1
ATOM 1764 C CA . ASP A 1 225 ? -13.774 -7.583 9.221 1.00 88.81 225 ASP A CA 1
ATOM 1765 C C . ASP A 1 225 ? -14.923 -8.247 8.435 1.00 88.81 225 ASP A C 1
ATOM 1767 O O . ASP A 1 225 ? -15.537 -9.209 8.886 1.00 88.81 225 ASP A O 1
ATOM 1771 N N . ALA A 1 226 ? -15.142 -7.784 7.201 1.00 71.31 226 ALA A N 1
ATOM 1772 C CA . ALA A 1 226 ? -16.210 -8.233 6.300 1.00 71.31 226 ALA A CA 1
ATOM 1773 C C . ALA A 1 226 ? -17.640 -7.907 6.763 1.00 71.31 226 ALA A C 1
ATOM 1775 O O . ALA A 1 226 ? -18.578 -8.231 6.032 1.00 71.31 226 ALA A O 1
ATOM 1776 N N . ASP A 1 227 ? -17.794 -7.203 7.884 1.00 63.62 227 ASP A N 1
ATOM 1777 C CA . ASP A 1 227 ? -19.000 -6.439 8.146 1.00 63.62 227 ASP A CA 1
ATOM 1778 C C . ASP A 1 227 ? -18.941 -5.175 7.284 1.00 63.62 227 ASP A C 1
ATOM 1780 O O . ASP A 1 227 ? -17.943 -4.438 7.234 1.00 63.62 227 ASP A O 1
ATOM 1784 N N . ASP A 1 228 ? -20.000 -4.997 6.501 1.00 50.47 228 ASP A N 1
ATOM 1785 C CA . ASP A 1 228 ? -20.194 -3.792 5.721 1.00 50.47 228 ASP A CA 1
ATOM 1786 C C . ASP A 1 228 ? -20.423 -2.663 6.722 1.00 50.47 228 ASP A C 1
ATOM 1788 O O . ASP A 1 228 ? -21.391 -2.686 7.486 1.00 50.47 228 ASP A O 1
ATOM 1792 N N . ILE A 1 229 ? -19.547 -1.662 6.698 1.00 52.47 229 ILE A N 1
ATOM 1793 C CA . ILE A 1 229 ? -19.928 -0.353 7.210 1.00 52.47 229 ILE A CA 1
ATOM 1794 C C . ILE A 1 229 ? -20.732 0.267 6.067 1.00 52.47 229 ILE A C 1
ATOM 1796 O O . ILE A 1 229 ? -20.244 1.110 5.304 1.00 52.47 229 ILE A O 1
ATOM 1800 N N . GLU A 1 230 ? -21.947 -0.258 5.871 1.00 38.38 230 GLU A N 1
ATOM 1801 C CA . GLU A 1 230 ? -22.920 0.343 4.969 1.00 38.38 230 GLU A CA 1
ATOM 1802 C C . GLU A 1 230 ? -23.273 1.710 5.551 1.00 38.38 230 GLU A C 1
ATOM 1804 O O . GLU A 1 230 ? -23.984 1.833 6.546 1.00 38.38 230 GLU A O 1
ATOM 1809 N N . CYS A 1 231 ? -22.684 2.731 4.934 1.00 43.09 231 CYS A N 1
ATOM 1810 C CA . CYS A 1 231 ? -23.000 4.134 5.146 1.00 43.09 231 CYS A CA 1
ATOM 1811 C C . CYS A 1 231 ? -24.219 4.533 4.312 1.00 43.09 231 CYS A C 1
ATOM 1813 O O . CYS A 1 231 ? -24.211 4.226 3.093 1.00 43.09 231 CYS A O 1
#

pLDDT: mean 85.87, std 12.49, range [38.38, 97.25]

Organism: NCBI:txid85056

Radius of gyration: 21.81 Å; Cα contacts (8 Å, |Δi|>4): 395; chains: 1; bounding box: 46×50×62 Å

Secondary structure (DSSP, 8-state):
--TT----EEEEEEEETTTTEEEEEEEE-HHHHHHHHHHHHHHHHHHHHHHH--SS--SS--HHHHTS-SSPPP-TT----EEEEEETTEEEETTSSPPEEEEEEEEEETTEEEEEEEEEEEEEEEE-SS--TT--TTGGGGT-EEEEEEEE--S--SSS-EEEEEEE-SSTT--EEEEEEE-TTSEEEEEETTB--EEEEE--TT-EEEEEEEE-SS-EEEEETTEEE--

Sequence (231 aa):
MQSGNEKLSVLYENKKGGDGSYNLVAVHLTEKVERIKEVVKKWKDLDSALQSCSSVSSGTVDTRGKGMCNGRVPTERLVGFLSGNFSENEWRDEYLGVNAIVHGSAEKRRRVPNGLTFKGSGAWAEWRVGDMGQTVPYYFANSMFTLVATVSIHEVPKKGPIPLIGVRMNDTSSTVLFGLSYTHEKKLLAIGDNFSNEDDFEWEPNTTYQVVLRMTDEKWTVFVDADDIEC